Protein AF-A0A3E0DKJ8-F1 (afdb_monomer_lite)

Organism: NCBI:txid238540

InterPro domains:
  IPR047740 SMEK domain [NF033859] (7-99)
  IPR047740 SMEK domain [PF21941] (11-144)

Foldseek 3Di:
DDPLVVLLVLLVVLLVVQLVVVVVVVVVVNPPVLLVVLVLVQQLCCLLVVFDKDACVVPPDLQPQFGIAGQVQLETEAEEQDQDLVSVLVSQVSCVVSVSCVRHQYYAYEHSYDHDPDNVPHDHDPSHDDDCVPRYDYSVNSSVSSSVDDPVSSVSSSVSSVVSVCPPDDDPVVVVVVVVLVVLLVVLVVVCCVQFFDPDDPVVCVVCVVFCQQFVLVRTPDQKEKEAEPPDPQPPHQDQDPVRDGRIDIFGWGHDDPFATKTKDFDPWWKDDDPLADIATDDPPDPPTAGKIKIFAAGSSFFPDWAQDADPPPRHIYTYGHADPPPHRTPDIWIWDHWGDDDPPPDHTDHIGTHPPHPPDD

pLDDT: mean 81.72, std 14.82, range [29.45, 96.12]

Secondary structure (DSSP, 8-state):
--HHHHHHHHHHHHHHHHHHHHHHHHTTT-TTHHHHHHHHHHHHHHHHH----EEGGGSTT--TT-SEEETTTTEEEEEES---HHHHHHHHHHHHHTTGGGT-SEEEEEESSPPPS--TT----SSS---TTTSEEEHHHHHHHHTTS-HHHHHHHHHHHHHHHTTS---HHHHHHHHHHHHHHHHHHHHHHHHHB----HHHHHHHHHHHHH-GGGGBS-SEEEEEETT---TTS--B-TTS-BSEEEEEEEEEETTEEEEEEEEEEEEEEETTTEEEEPPTT-TT-EEEEEEEEEEGGGEEEEE----TTT-S-EEEE--BTTTBS-SEEEEEEPPB---TTTPPPB--EE--SPPP--

Radius of gyration: 28.3 Å; chains: 1; bounding box: 68×45×80 Å

Sequence (362 aa):
MNNREIKIKAISEYFARIEIQVRNLNHQNLNDLNVVSEVLFSNIFNVIFDYCLESTNKTASNHPCIDLIDKKNRVSIQVTSDKSNRKIQKTINCFSYNQMYQFYDRIIVFIIGEKQKSYRSLVLPKEFSFNPNEDIIDFKTLLRFTNNLTIDKMNKVINILQVELKGGSPKRNNIKNSRTKFKQIQTIKKRIEKHLVKNLTLAEWREYAELLEFEPCYRFMYSSLNIRSIEDRSYPELVENEKGYNNWMKLELWDFYPNGLEFVVQYSKKVVVKNGKDWRFALNNEEGALNCCLFLRLPYENIVELEMETDDYNSYPTIFVEYLNDDSPFEQEVYGLIGFYKREKMQKPRKTYYLGEVPSQK

Structure (mmCIF, N/CA/C/O backbone):
data_AF-A0A3E0DKJ8-F1
#
_entry.id   AF-A0A3E0DKJ8-F1
#
loop_
_atom_site.group_PDB
_atom_site.id
_atom_site.type_symbol
_atom_site.label_atom_id
_atom_site.label_alt_id
_atom_site.label_comp_id
_atom_site.label_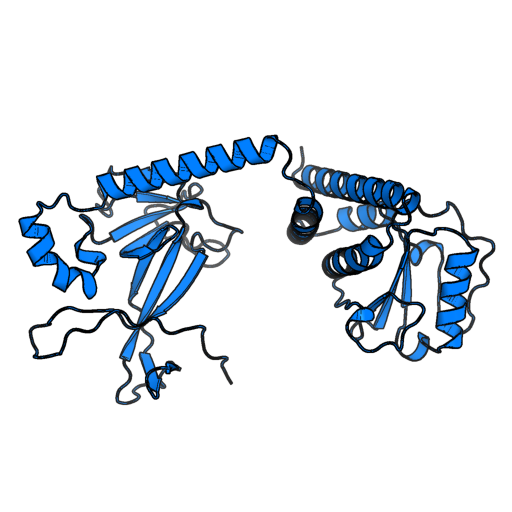asym_id
_atom_site.label_entity_id
_atom_site.label_seq_id
_atom_site.pdbx_PDB_ins_code
_atom_site.Cartn_x
_atom_site.Cartn_y
_atom_site.Cartn_z
_atom_site.occupancy
_atom_site.B_iso_or_equiv
_atom_site.auth_seq_id
_atom_site.auth_comp_id
_atom_site.auth_asym_id
_atom_site.auth_atom_id
_atom_site.pdbx_PDB_model_num
ATOM 1 N N . MET A 1 1 ? 10.547 -11.412 21.948 1.00 54.91 1 MET A N 1
ATOM 2 C CA . MET A 1 1 ? 9.113 -11.073 22.116 1.00 54.91 1 MET A CA 1
ATOM 3 C C . MET A 1 1 ? 8.334 -11.792 21.032 1.00 54.91 1 MET A C 1
ATOM 5 O O . MET A 1 1 ? 8.821 -11.844 19.910 1.00 54.91 1 MET A O 1
ATOM 9 N N . ASN A 1 2 ? 7.180 -12.374 21.351 1.00 81.25 2 ASN A N 1
ATOM 10 C CA . ASN A 1 2 ? 6.354 -13.080 20.364 1.00 81.25 2 ASN A CA 1
ATOM 11 C C . ASN A 1 2 ? 5.803 -12.065 19.333 1.00 81.25 2 ASN A C 1
ATOM 13 O O . ASN A 1 2 ? 5.352 -10.990 19.724 1.00 81.25 2 ASN A O 1
ATOM 17 N N . ASN A 1 3 ? 5.820 -12.379 18.032 1.00 81.75 3 ASN A N 1
ATOM 18 C CA . ASN A 1 3 ? 5.319 -11.500 16.958 1.00 81.75 3 ASN A CA 1
ATOM 19 C C . ASN A 1 3 ? 3.893 -10.980 17.245 1.00 81.75 3 ASN A C 1
ATOM 21 O O . ASN A 1 3 ? 3.586 -9.802 17.060 1.00 81.75 3 ASN A O 1
ATOM 25 N N . ARG A 1 4 ? 3.029 -11.832 17.809 1.00 87.62 4 ARG A N 1
ATOM 26 C CA . ARG A 1 4 ? 1.672 -11.446 18.226 1.00 87.62 4 ARG A CA 1
ATOM 27 C C . ARG A 1 4 ? 1.673 -10.400 19.341 1.00 87.62 4 ARG A C 1
ATOM 29 O O . ARG A 1 4 ? 0.918 -9.434 19.287 1.00 87.62 4 ARG A O 1
ATOM 36 N N . GLU A 1 5 ? 2.541 -10.575 20.331 1.00 87.25 5 GLU A N 1
ATOM 37 C CA . GLU A 1 5 ? 2.691 -9.657 21.462 1.00 87.25 5 GLU A CA 1
ATOM 38 C C . GLU A 1 5 ? 3.119 -8.260 20.990 1.00 87.25 5 GLU A C 1
ATOM 40 O O . GLU A 1 5 ? 2.576 -7.258 21.455 1.00 87.25 5 GLU A O 1
ATOM 45 N N . ILE A 1 6 ? 4.037 -8.190 20.017 1.00 86.56 6 ILE A N 1
ATOM 46 C CA . ILE A 1 6 ? 4.476 -6.930 19.396 1.00 86.56 6 ILE A CA 1
ATOM 47 C C . ILE A 1 6 ? 3.285 -6.212 18.748 1.00 86.56 6 ILE A C 1
ATOM 49 O O . ILE A 1 6 ? 3.090 -5.015 18.962 1.00 86.56 6 ILE A O 1
ATOM 53 N N . LYS A 1 7 ? 2.445 -6.943 18.006 1.00 86.31 7 LYS A N 1
ATOM 54 C CA . LYS A 1 7 ? 1.267 -6.372 17.335 1.00 86.31 7 LYS A CA 1
ATOM 55 C C . LYS A 1 7 ? 0.192 -5.912 18.319 1.00 86.31 7 LYS A C 1
ATOM 57 O O . LYS A 1 7 ? -0.352 -4.826 18.141 1.00 86.31 7 LYS A O 1
ATOM 62 N N . ILE A 1 8 ? -0.077 -6.675 19.383 1.00 90.06 8 ILE A N 1
ATOM 63 C CA . ILE A 1 8 ? -1.009 -6.259 20.450 1.00 90.06 8 ILE A CA 1
ATOM 64 C C . ILE A 1 8 ? -0.526 -4.956 21.092 1.00 90.06 8 ILE A C 1
ATOM 66 O O . ILE A 1 8 ? -1.309 -4.018 21.245 1.00 90.06 8 ILE A O 1
ATOM 70 N N . LYS A 1 9 ? 0.771 -4.874 21.422 1.00 90.12 9 LYS A N 1
ATOM 71 C CA . LYS A 1 9 ? 1.381 -3.667 21.997 1.00 90.12 9 LYS A CA 1
ATOM 72 C C . LYS A 1 9 ? 1.247 -2.466 21.060 1.00 90.12 9 LYS A C 1
ATOM 74 O O . LYS A 1 9 ? 0.853 -1.397 21.518 1.00 90.12 9 LYS A O 1
ATOM 79 N N . ALA A 1 10 ? 1.477 -2.655 19.761 1.00 88.56 10 ALA A N 1
ATOM 80 C CA . ALA A 1 10 ? 1.304 -1.601 18.764 1.00 88.56 10 ALA A CA 1
ATOM 81 C C . ALA A 1 10 ? -0.151 -1.103 18.681 1.00 88.56 10 ALA A C 1
ATOM 83 O O . ALA A 1 10 ? -0.393 0.100 18.755 1.00 88.56 10 ALA A O 1
ATOM 84 N N . ILE A 1 11 ? -1.133 -2.009 18.583 1.00 90.62 11 ILE A N 1
ATOM 85 C CA . ILE A 1 11 ? -2.559 -1.634 18.542 1.00 90.62 11 ILE A CA 1
ATOM 86 C C . ILE A 1 11 ? -2.960 -0.898 19.828 1.00 90.62 11 ILE A C 1
ATOM 88 O O . ILE A 1 11 ? -3.616 0.142 19.765 1.00 90.62 11 ILE A O 1
ATOM 92 N N . SER A 1 12 ? -2.518 -1.394 20.987 1.00 90.81 12 SER A N 1
ATOM 93 C CA . SER A 1 12 ? -2.765 -0.752 22.282 1.00 90.81 12 SER A CA 1
ATOM 94 C C . SER A 1 12 ? -2.208 0.670 22.337 1.00 90.81 12 SER A C 1
ATOM 96 O O . SER A 1 12 ? -2.868 1.559 22.872 1.00 90.81 12 SER A O 1
ATOM 98 N N . GLU A 1 13 ? -1.015 0.905 21.787 1.00 89.81 13 GLU A N 1
ATOM 99 C CA . GLU A 1 13 ? -0.415 2.239 21.736 1.00 89.81 13 GLU A CA 1
ATOM 100 C C . GLU A 1 13 ? -1.231 3.197 20.856 1.00 89.81 13 GLU A C 1
ATOM 102 O O . GLU A 1 13 ? -1.469 4.346 21.237 1.00 89.81 13 GLU A O 1
ATOM 107 N N . TYR A 1 14 ? -1.697 2.733 19.695 1.00 88.75 14 TYR A N 1
ATOM 108 C CA . TYR A 1 14 ? -2.524 3.545 18.803 1.00 88.75 14 TYR A CA 1
ATOM 109 C C . TYR A 1 14 ? -3.882 3.893 19.414 1.00 88.75 14 TYR A C 1
ATOM 111 O O . TYR A 1 14 ? -4.275 5.060 19.379 1.00 88.75 14 TYR A O 1
ATOM 119 N N . PHE A 1 15 ? -4.568 2.926 20.025 1.00 89.19 15 PHE A N 1
ATOM 120 C CA . PHE A 1 15 ? -5.834 3.184 20.713 1.00 89.19 15 PHE A CA 1
ATOM 121 C C . PHE A 1 15 ? -5.669 4.194 21.849 1.00 89.19 15 PHE A C 1
ATOM 123 O O . PHE A 1 15 ? -6.445 5.143 21.921 1.00 89.19 15 PHE A O 1
ATOM 130 N N . ALA A 1 16 ? -4.614 4.076 22.662 1.00 87.94 16 ALA A N 1
ATOM 131 C CA . ALA A 1 16 ? -4.335 5.043 23.723 1.00 87.94 16 ALA A CA 1
ATOM 132 C C . ALA A 1 16 ? -4.138 6.470 23.178 1.00 87.94 16 ALA A C 1
ATOM 134 O O . ALA A 1 16 ? -4.617 7.439 23.770 1.00 87.94 16 ALA A O 1
ATOM 135 N N . ARG A 1 17 ? -3.467 6.623 22.027 1.00 85.06 17 ARG A N 1
ATOM 136 C CA . ARG A 1 17 ? -3.288 7.933 21.377 1.00 85.06 17 ARG A CA 1
ATOM 137 C C . ARG A 1 17 ? -4.617 8.532 20.919 1.00 85.06 17 ARG A C 1
ATOM 139 O O . ARG A 1 17 ? -4.848 9.707 21.194 1.00 85.06 17 ARG A O 1
ATOM 146 N N . ILE A 1 18 ? -5.473 7.742 20.267 1.00 82.56 18 ILE A N 1
ATOM 147 C CA . ILE A 1 18 ? -6.808 8.187 19.828 1.00 82.56 18 ILE A CA 1
ATOM 148 C C . ILE A 1 18 ? -7.640 8.600 21.039 1.00 82.56 18 ILE A C 1
ATOM 150 O O . ILE A 1 18 ? -8.232 9.675 21.045 1.00 82.56 18 ILE A O 1
ATOM 154 N N . GLU A 1 19 ? -7.630 7.785 22.094 1.00 81.62 19 GLU A N 1
ATOM 155 C CA . GLU A 1 19 ? -8.365 8.064 23.323 1.00 81.62 19 GLU A CA 1
ATOM 156 C C . GLU A 1 19 ? -7.956 9.412 23.939 1.00 81.62 19 GLU A C 1
ATOM 158 O O . GLU A 1 19 ? -8.804 10.216 24.324 1.00 81.62 19 GLU A O 1
ATOM 163 N N . ILE A 1 20 ? -6.648 9.693 23.987 1.00 80.69 20 ILE A N 1
ATOM 164 C CA . ILE A 1 20 ? -6.119 10.970 24.478 1.00 80.69 20 ILE A CA 1
ATOM 165 C C . ILE A 1 20 ? -6.517 12.133 23.567 1.00 80.69 20 ILE A C 1
ATOM 167 O O . ILE A 1 20 ? -6.926 13.179 24.070 1.00 80.69 20 ILE A O 1
ATOM 171 N N . GLN A 1 21 ? -6.409 11.969 22.248 1.00 78.31 21 GLN A N 1
ATOM 172 C CA . GLN A 1 21 ? -6.781 13.011 21.288 1.00 78.31 21 GLN A CA 1
ATOM 173 C C . GLN A 1 21 ? -8.258 13.382 21.414 1.00 78.31 21 GLN A C 1
ATOM 175 O O . GLN A 1 21 ? -8.578 14.557 21.577 1.00 78.31 21 GLN A O 1
ATOM 180 N N . VAL A 1 22 ? -9.141 12.384 21.423 1.00 75.25 22 VAL A N 1
ATOM 181 C CA . VAL A 1 22 ? -10.591 12.574 21.555 1.00 75.25 22 VAL A CA 1
ATOM 182 C C . VAL A 1 22 ? -10.924 13.249 22.880 1.00 75.25 22 VAL A C 1
ATOM 184 O O . VAL A 1 22 ? -11.698 14.203 22.907 1.00 75.25 22 VAL A O 1
ATOM 187 N N . ARG A 1 23 ? -10.297 12.823 23.983 1.00 75.12 23 ARG A N 1
ATOM 188 C CA . ARG A 1 23 ? -10.474 13.468 25.292 1.00 75.12 23 ARG A CA 1
ATOM 189 C C . ARG A 1 23 ? -10.099 14.948 25.246 1.00 75.12 23 ARG A C 1
ATOM 191 O O . ARG A 1 23 ? -10.893 15.785 25.664 1.00 75.12 23 ARG A O 1
ATOM 198 N N . ASN A 1 24 ? -8.927 15.272 24.704 1.00 74.25 24 ASN A N 1
ATOM 199 C CA . ASN A 1 24 ? -8.440 16.649 24.617 1.00 74.25 24 ASN A CA 1
ATOM 200 C C . ASN A 1 24 ? -9.313 17.526 23.707 1.00 74.25 24 ASN A C 1
ATOM 202 O O . ASN A 1 24 ? -9.508 18.701 24.003 1.00 74.25 24 ASN A O 1
ATOM 206 N N . LEU A 1 25 ? -9.851 16.968 22.624 1.00 69.31 25 LEU A N 1
ATOM 207 C CA . LEU A 1 25 ? -10.631 17.719 21.637 1.00 69.31 25 LEU A CA 1
ATOM 208 C C . LEU A 1 25 ? -12.087 17.918 22.072 1.00 69.31 25 LEU A C 1
ATOM 210 O O . LEU A 1 25 ? -12.640 18.994 21.850 1.00 69.31 25 LEU A O 1
ATOM 214 N N . ASN A 1 26 ? -12.653 16.969 22.826 1.00 67.06 26 ASN A N 1
ATOM 215 C CA . ASN A 1 26 ? -13.919 17.171 23.537 1.00 67.06 26 ASN A CA 1
ATOM 216 C C . ASN A 1 26 ? -13.831 18.340 24.534 1.00 67.06 26 ASN A C 1
ATOM 218 O O . ASN A 1 26 ? -14.777 19.112 24.650 1.00 67.06 26 ASN A O 1
ATOM 222 N N . HIS A 1 27 ? -12.689 18.530 25.212 1.00 64.62 27 HIS A N 1
ATOM 223 C CA . HIS A 1 27 ? -12.472 19.706 26.069 1.00 64.62 27 HIS A CA 1
ATOM 224 C C . HIS A 1 27 ? -12.424 21.033 25.289 1.00 64.62 27 HIS A C 1
ATOM 226 O O . HIS A 1 27 ? -12.613 22.088 25.889 1.00 64.62 27 HIS A O 1
ATOM 232 N N . GLN A 1 28 ? -12.182 20.994 23.975 1.00 58.09 28 GLN A N 1
ATOM 233 C CA . GLN A 1 28 ? -12.084 22.169 23.101 1.00 58.09 28 GLN A CA 1
ATOM 234 C C . GLN A 1 28 ? -13.352 22.421 22.262 1.00 58.09 28 GLN A C 1
ATOM 236 O O . GLN A 1 28 ? -13.353 23.343 21.451 1.00 58.09 28 GLN A O 1
ATOM 241 N N . ASN A 1 29 ? -14.431 21.644 22.450 1.00 58.16 29 ASN A N 1
ATOM 242 C CA . ASN A 1 29 ? -15.676 21.707 21.659 1.00 58.16 29 ASN A CA 1
ATOM 243 C C . ASN A 1 29 ? -15.485 21.523 20.133 1.00 58.16 29 ASN A C 1
ATOM 245 O O . ASN A 1 29 ? -16.326 21.956 19.344 1.00 58.16 29 ASN A O 1
ATOM 249 N N . LEU A 1 30 ? -14.400 20.871 19.701 1.00 53.91 30 LEU A N 1
ATOM 250 C CA . LEU A 1 30 ? -14.122 20.591 18.288 1.00 53.91 30 LEU A CA 1
ATOM 251 C C . LEU A 1 30 ? -14.743 19.239 17.891 1.00 53.91 30 LEU A C 1
ATOM 253 O O . LEU A 1 30 ? -14.125 18.186 18.039 1.00 53.91 30 LEU A O 1
ATOM 257 N N . ASN A 1 31 ? -15.990 19.278 17.412 1.00 52.59 31 ASN A N 1
ATOM 258 C CA . ASN A 1 31 ? -16.821 18.097 17.120 1.00 52.59 31 ASN A CA 1
ATOM 259 C C . ASN A 1 31 ? -16.503 17.386 15.786 1.00 52.59 31 ASN A C 1
ATOM 261 O O . ASN A 1 31 ? -17.049 16.309 15.537 1.00 52.59 31 ASN A O 1
ATOM 265 N N . ASP A 1 32 ? -15.618 17.941 14.948 1.00 49.34 32 ASP A N 1
ATOM 266 C CA . ASP A 1 32 ? -15.270 17.401 13.618 1.00 49.34 32 ASP A CA 1
ATOM 267 C C . ASP A 1 32 ? -14.626 16.002 13.676 1.00 49.34 32 ASP A C 1
ATOM 269 O O . ASP A 1 32 ? -14.599 15.263 12.692 1.00 49.34 32 ASP A O 1
ATOM 273 N N . LEU A 1 33 ? -14.160 15.585 14.856 1.00 56.44 33 LEU A N 1
ATOM 274 C CA . LEU A 1 33 ? -13.581 14.263 15.079 1.00 56.44 33 LEU A CA 1
ATOM 275 C C . LEU A 1 33 ? -14.608 13.138 15.160 1.00 56.44 33 LEU A C 1
ATOM 277 O O . LEU A 1 33 ? -14.217 11.983 15.025 1.00 56.44 33 LEU A O 1
ATOM 281 N N . ASN A 1 34 ? -15.894 13.425 15.371 1.00 57.91 34 ASN A N 1
ATOM 282 C CA . ASN A 1 34 ? -16.906 12.366 15.411 1.00 57.91 34 ASN A CA 1
ATOM 283 C C . ASN A 1 34 ? -17.049 11.702 14.033 1.00 57.91 34 ASN A C 1
ATOM 285 O O . ASN A 1 34 ? -16.973 10.481 13.948 1.00 57.91 34 ASN A O 1
ATOM 289 N N . VAL A 1 35 ? -17.079 12.490 12.951 1.00 57.31 35 VAL A N 1
ATOM 290 C CA . VAL A 1 35 ? -17.135 11.974 11.569 1.00 57.31 35 VAL A CA 1
ATOM 291 C C . VAL A 1 35 ? -15.858 11.208 11.202 1.00 57.31 35 VAL A C 1
ATOM 293 O O . VAL A 1 35 ? -15.914 10.136 10.601 1.00 57.31 35 VAL A O 1
ATOM 296 N N . VAL A 1 36 ? -14.692 11.722 11.610 1.00 59.34 36 VAL A N 1
ATOM 297 C CA . VAL A 1 36 ? -13.395 11.049 11.407 1.00 59.34 36 VAL A CA 1
ATOM 298 C C . VAL A 1 36 ? -13.330 9.732 12.192 1.00 59.34 36 VAL A C 1
ATOM 300 O O . VAL A 1 36 ? -12.889 8.706 11.676 1.00 59.34 36 VAL A O 1
ATOM 303 N N . SER A 1 37 ? -13.844 9.729 13.423 1.00 71.69 37 SER A N 1
ATOM 304 C CA . SER A 1 37 ? -13.908 8.534 14.265 1.00 71.69 37 SER A CA 1
ATOM 305 C C . SER A 1 37 ? -14.850 7.483 13.684 1.00 71.69 37 SER A C 1
ATOM 307 O O . SER A 1 37 ? -14.508 6.306 13.690 1.00 71.69 37 SER A O 1
ATOM 309 N N . GLU A 1 38 ? -16.005 7.869 13.143 1.00 78.06 38 GLU A N 1
ATOM 310 C CA . GLU A 1 38 ? -16.931 6.938 12.486 1.00 78.06 38 GLU A CA 1
ATOM 311 C C . GLU A 1 38 ? -16.267 6.191 11.327 1.00 78.06 38 GLU A C 1
ATOM 313 O O . GLU A 1 38 ? -16.320 4.961 11.275 1.00 78.06 38 GLU A O 1
ATOM 318 N N . VAL A 1 39 ? -15.592 6.911 10.424 1.00 78.88 39 VAL A N 1
ATOM 319 C CA . VAL A 1 39 ? -14.888 6.296 9.289 1.00 78.88 39 VAL A CA 1
ATOM 320 C C . VAL A 1 39 ? -13.782 5.368 9.788 1.00 78.88 39 VAL A C 1
ATOM 322 O O . VAL A 1 39 ? -13.729 4.206 9.377 1.00 78.88 39 VAL A O 1
ATOM 325 N N . LEU A 1 40 ? -12.953 5.829 10.727 1.00 85.38 40 LEU A N 1
ATOM 326 C CA . LEU A 1 40 ? -11.893 5.016 11.317 1.00 85.38 40 LEU A CA 1
ATOM 327 C C . LEU A 1 40 ? -12.440 3.722 11.939 1.00 85.38 40 LEU A C 1
ATOM 329 O O . LEU A 1 40 ? -11.965 2.625 11.633 1.00 85.38 40 LEU A O 1
ATOM 333 N N . PHE A 1 41 ? -13.438 3.839 12.814 1.00 88.62 41 PHE A N 1
ATOM 334 C CA . PHE A 1 41 ? -13.966 2.697 13.552 1.00 88.62 41 PHE A CA 1
ATOM 335 C C . PHE A 1 41 ? -14.802 1.771 12.677 1.00 88.62 41 PHE A C 1
ATOM 337 O O . PHE A 1 41 ? -14.755 0.567 12.911 1.00 88.62 41 PHE A O 1
ATOM 344 N N . SER A 1 42 ? -15.460 2.265 11.623 1.00 89.00 42 SER A N 1
ATOM 345 C CA . SER A 1 42 ? -16.100 1.398 10.623 1.00 89.00 42 SER A CA 1
ATOM 346 C C . SER A 1 42 ? -15.088 0.449 9.977 1.00 89.00 42 SER A C 1
ATOM 348 O O . SER A 1 42 ? -15.278 -0.766 10.004 1.00 89.00 42 SER A O 1
ATOM 350 N N . ASN A 1 43 ? -13.944 0.972 9.523 1.00 89.12 43 ASN A N 1
ATOM 351 C CA . ASN A 1 43 ? -12.883 0.172 8.914 1.00 89.12 43 ASN A CA 1
ATOM 352 C C . ASN A 1 43 ? -12.275 -0.829 9.907 1.00 89.12 43 ASN A C 1
ATOM 354 O O . ASN A 1 43 ? -12.030 -1.983 9.556 1.00 89.12 43 ASN A O 1
ATOM 358 N N . ILE A 1 44 ? -12.056 -0.417 11.160 1.00 92.25 44 ILE A N 1
ATOM 359 C CA . ILE A 1 44 ? -11.530 -1.307 12.204 1.00 92.25 44 ILE A CA 1
ATOM 360 C C . ILE A 1 44 ? -12.527 -2.430 12.515 1.00 92.25 44 ILE A C 1
ATOM 362 O O . ILE A 1 44 ? -12.136 -3.597 12.551 1.00 92.25 44 ILE A O 1
ATOM 366 N N . PHE A 1 45 ? -13.805 -2.110 12.720 1.00 93.75 45 PHE A N 1
ATOM 367 C CA . PHE A 1 45 ? -14.833 -3.104 13.025 1.00 93.75 45 PHE A CA 1
ATOM 368 C C . PHE A 1 45 ? -15.068 -4.075 11.869 1.00 93.75 45 PHE A C 1
ATOM 370 O O . PHE A 1 45 ? -15.214 -5.269 12.127 1.00 93.75 45 PHE A O 1
ATOM 377 N N . ASN A 1 46 ? -14.999 -3.606 10.621 1.00 91.69 46 ASN A N 1
ATOM 378 C CA . ASN A 1 46 ? -15.073 -4.468 9.440 1.00 91.69 46 ASN A CA 1
ATOM 379 C C . ASN A 1 46 ? -13.976 -5.536 9.447 1.00 91.69 46 ASN A C 1
ATOM 381 O O . ASN A 1 46 ? -14.239 -6.691 9.134 1.00 91.69 46 ASN A O 1
ATOM 385 N N . VAL A 1 47 ? -12.760 -5.194 9.884 1.00 91.25 47 VAL A N 1
ATOM 386 C CA . VAL A 1 47 ? -11.661 -6.168 9.988 1.00 91.25 47 VAL A CA 1
ATOM 387 C C . VAL A 1 47 ? -11.807 -7.086 11.206 1.00 91.25 47 VAL A C 1
ATOM 389 O O . VAL A 1 47 ? -11.552 -8.288 11.109 1.00 91.25 47 VAL A O 1
ATOM 392 N N . ILE A 1 48 ? -12.175 -6.538 12.368 1.00 93.00 48 ILE A N 1
ATOM 393 C CA . ILE A 1 48 ? -12.218 -7.302 13.625 1.00 93.00 48 ILE A CA 1
ATOM 394 C C . ILE A 1 48 ? -13.376 -8.304 13.630 1.00 93.00 48 ILE A C 1
ATOM 396 O O . ILE A 1 48 ? -13.185 -9.439 14.067 1.00 93.00 48 ILE A O 1
ATOM 400 N N . PHE A 1 49 ? -14.545 -7.896 13.140 1.00 91.12 49 PHE A N 1
ATOM 401 C CA . PHE A 1 49 ? -15.782 -8.675 13.215 1.00 91.12 49 PHE A CA 1
ATOM 402 C C . PHE A 1 49 ? -16.263 -9.221 11.863 1.00 91.12 49 PHE A C 1
ATOM 404 O O . PHE A 1 49 ? -17.325 -9.829 11.819 1.00 91.12 49 PHE A O 1
ATOM 411 N N . ASP A 1 50 ? -15.504 -9.017 10.779 1.00 89.31 50 ASP A N 1
ATOM 412 C CA . ASP A 1 50 ? -15.908 -9.375 9.406 1.00 89.31 50 ASP A CA 1
ATOM 413 C C . ASP A 1 50 ? -17.227 -8.708 8.970 1.00 89.31 50 ASP A C 1
ATOM 415 O O . ASP A 1 50 ? -18.043 -9.277 8.241 1.00 89.31 50 ASP A O 1
ATOM 419 N N . TYR A 1 51 ? -17.436 -7.474 9.429 1.00 93.12 51 TYR A N 1
ATOM 420 C CA . TYR A 1 51 ? -18.582 -6.655 9.049 1.00 93.12 51 TYR A CA 1
ATOM 421 C C . TYR A 1 51 ? -18.354 -5.891 7.734 1.00 93.12 51 TYR A C 1
ATOM 423 O O . TYR A 1 51 ? -17.249 -5.810 7.197 1.00 93.12 51 TYR A O 1
ATOM 431 N N . CYS A 1 52 ? -19.439 -5.331 7.213 1.00 89.31 52 CYS A N 1
ATOM 432 C CA . CYS A 1 52 ? -19.540 -4.459 6.046 1.00 89.31 52 CYS A CA 1
ATOM 433 C C . CYS A 1 52 ? -20.238 -3.146 6.451 1.00 89.31 52 CYS A C 1
ATOM 435 O O . CYS A 1 52 ? -21.246 -2.755 5.867 1.00 89.31 52 CYS A O 1
ATOM 437 N N . LEU A 1 53 ? -19.739 -2.506 7.512 1.00 89.62 53 LEU A N 1
ATOM 438 C CA . LEU A 1 53 ? -20.268 -1.260 8.058 1.00 89.62 53 LEU A CA 1
ATOM 439 C C . LEU A 1 53 ? -20.015 -0.087 7.117 1.00 89.62 53 LEU A C 1
ATOM 441 O O . LEU A 1 53 ? -18.889 0.131 6.661 1.00 89.62 53 LEU A O 1
ATOM 445 N N . GLU A 1 54 ? -21.048 0.726 6.944 1.00 84.44 54 GLU A N 1
ATOM 446 C CA . GLU A 1 54 ? -21.030 1.997 6.230 1.00 84.44 54 GLU A CA 1
ATOM 447 C C . GLU A 1 54 ? -21.573 3.106 7.142 1.00 84.44 54 GLU A C 1
ATOM 449 O O . GLU A 1 54 ? -22.475 2.871 7.948 1.00 84.44 54 GLU A O 1
ATOM 454 N N . SER A 1 55 ? -21.031 4.325 7.031 1.00 82.06 55 SER A N 1
ATOM 455 C CA . SER A 1 55 ? -21.532 5.474 7.801 1.00 82.06 55 SER A CA 1
ATOM 456 C C . SER A 1 55 ? -22.877 5.957 7.258 1.00 82.06 55 SER A C 1
ATOM 458 O O . SER A 1 55 ? -23.029 6.178 6.052 1.00 82.06 55 SER A O 1
ATOM 460 N N . THR A 1 56 ? -23.833 6.195 8.157 1.00 72.88 56 THR A N 1
ATOM 461 C CA . THR A 1 56 ? -25.175 6.699 7.829 1.00 72.88 56 THR A CA 1
ATOM 462 C C . THR A 1 56 ? -25.143 8.103 7.226 1.00 72.88 56 THR A C 1
ATOM 464 O O . THR A 1 56 ? -26.044 8.458 6.466 1.00 72.88 56 THR A O 1
ATOM 467 N N . ASN A 1 57 ? -24.065 8.864 7.443 1.00 63.59 57 ASN A N 1
ATOM 468 C CA . ASN A 1 57 ? -23.847 10.175 6.828 1.00 63.59 57 ASN A CA 1
ATOM 469 C C . ASN A 1 57 ? -23.766 10.115 5.288 1.00 63.59 57 ASN A C 1
ATOM 471 O O . ASN A 1 57 ? -24.080 11.100 4.621 1.00 63.59 57 ASN A O 1
ATOM 475 N N . LYS A 1 58 ? -23.381 8.970 4.698 1.00 53.31 58 LYS A N 1
ATOM 476 C CA . LYS A 1 58 ? -23.311 8.787 3.232 1.00 53.31 58 LYS A CA 1
ATOM 477 C C . LYS A 1 58 ? -24.649 8.386 2.603 1.00 53.31 58 LYS A C 1
ATOM 479 O O . LYS A 1 58 ? -24.832 8.544 1.399 1.00 53.31 58 LYS A O 1
ATOM 484 N N . THR A 1 59 ? -25.587 7.885 3.400 1.00 48.66 59 THR A N 1
ATOM 485 C CA . THR A 1 59 ? -26.880 7.354 2.953 1.00 48.66 59 THR A CA 1
ATOM 486 C C . THR A 1 59 ? -28.015 8.131 3.618 1.00 48.66 59 THR A C 1
ATOM 488 O O . THR A 1 59 ? -28.486 7.735 4.675 1.00 48.66 59 THR A O 1
ATOM 491 N N . ALA A 1 60 ? -28.418 9.252 3.011 1.00 40.59 60 ALA A N 1
ATOM 492 C CA . ALA A 1 60 ? -29.635 10.033 3.287 1.00 40.59 60 ALA A CA 1
ATOM 493 C C . ALA A 1 60 ? -30.260 9.897 4.706 1.00 40.59 60 ALA A C 1
ATOM 495 O O . ALA A 1 60 ? -31.083 9.019 4.929 1.00 40.59 60 ALA A O 1
ATOM 496 N N . SER A 1 61 ? -29.884 10.799 5.627 1.00 45.81 61 SER A N 1
ATOM 497 C CA . SER A 1 61 ? -30.615 11.391 6.785 1.00 45.81 61 SER A CA 1
ATOM 498 C C . SER A 1 61 ? -31.749 10.633 7.534 1.00 45.81 61 SER A C 1
ATOM 500 O O . SER A 1 61 ? -32.542 11.268 8.222 1.00 45.81 61 SER A O 1
ATOM 502 N N . ASN A 1 62 ? -31.841 9.302 7.493 1.00 52.03 62 ASN A N 1
ATOM 503 C CA . ASN A 1 62 ? -32.970 8.552 8.078 1.00 52.03 62 ASN A CA 1
ATOM 504 C C . ASN A 1 62 ? -32.647 7.828 9.399 1.00 52.03 62 ASN A C 1
ATOM 506 O O . ASN A 1 62 ? -33.475 7.082 9.920 1.00 52.03 62 ASN A O 1
ATOM 510 N N . HIS A 1 63 ? -31.454 8.035 9.961 1.00 61.31 63 HIS A N 1
ATOM 511 C CA . HIS A 1 63 ? -30.955 7.255 11.096 1.00 61.31 63 HIS A CA 1
ATOM 512 C C . HIS A 1 63 ? -30.399 8.156 12.214 1.00 61.31 63 HIS A C 1
ATOM 514 O O . HIS A 1 63 ? -29.190 8.275 12.372 1.00 61.31 63 HIS A O 1
ATOM 520 N N . PRO A 1 64 ? -31.261 8.805 13.018 1.00 66.75 64 PRO A N 1
ATOM 521 C CA . PRO A 1 64 ? -30.852 9.870 13.945 1.00 66.75 64 PRO A CA 1
ATOM 522 C C . PRO A 1 64 ? -30.012 9.411 15.152 1.00 66.75 64 PRO A C 1
ATOM 524 O O . PRO A 1 64 ? -29.555 10.247 15.931 1.00 66.75 64 PRO A O 1
ATOM 527 N N . CYS A 1 65 ? -29.865 8.100 15.363 1.00 76.62 65 CYS A N 1
ATOM 528 C CA . CYS A 1 65 ? -29.324 7.524 16.600 1.00 76.62 65 CYS A CA 1
ATOM 529 C C . CYS A 1 65 ? -28.420 6.307 16.378 1.00 76.62 65 CYS A C 1
ATOM 531 O O . CYS A 1 65 ? -28.226 5.524 17.307 1.00 76.62 65 CYS A O 1
ATOM 533 N N . ILE A 1 66 ? -27.940 6.123 15.148 1.00 86.31 66 ILE A N 1
ATOM 534 C CA . ILE A 1 66 ? -26.932 5.130 14.778 1.00 86.31 66 ILE A CA 1
ATOM 535 C C . ILE A 1 66 ? -26.020 5.774 13.735 1.00 86.31 66 ILE A C 1
ATOM 537 O O . ILE A 1 66 ? -26.497 6.437 12.811 1.00 86.31 66 ILE A O 1
ATOM 541 N N . ASP A 1 67 ? -24.717 5.571 13.880 1.00 85.81 67 ASP A N 1
ATOM 542 C CA . ASP A 1 67 ? -23.731 6.236 13.025 1.00 85.81 67 ASP A CA 1
ATOM 543 C C . ASP A 1 67 ? -23.222 5.291 11.933 1.00 85.81 67 ASP A C 1
ATOM 545 O O . ASP A 1 67 ? -22.914 5.726 10.828 1.00 85.81 67 ASP A O 1
ATOM 549 N N . LEU A 1 68 ? -23.174 3.984 12.218 1.00 90.12 68 LEU A N 1
ATOM 550 C CA . LEU A 1 68 ? -22.722 2.950 11.289 1.00 90.12 68 LEU A CA 1
ATOM 551 C C . LEU A 1 68 ? -23.773 1.848 11.144 1.00 90.12 68 LEU A C 1
ATOM 553 O O . LEU A 1 68 ? -24.383 1.427 12.132 1.00 90.12 68 LEU A O 1
ATOM 557 N N . ILE A 1 69 ? -23.943 1.343 9.925 1.00 90.94 69 ILE A N 1
ATOM 558 C CA . ILE A 1 69 ? -24.892 0.274 9.603 1.00 90.94 69 ILE A CA 1
ATOM 559 C C . ILE A 1 69 ? -24.258 -0.786 8.712 1.00 90.94 69 ILE A C 1
ATOM 561 O O . ILE A 1 69 ? -23.506 -0.475 7.796 1.00 90.94 69 ILE A O 1
ATOM 565 N N . ASP A 1 70 ? -24.608 -2.040 8.957 1.00 90.62 70 ASP A N 1
ATOM 566 C CA . 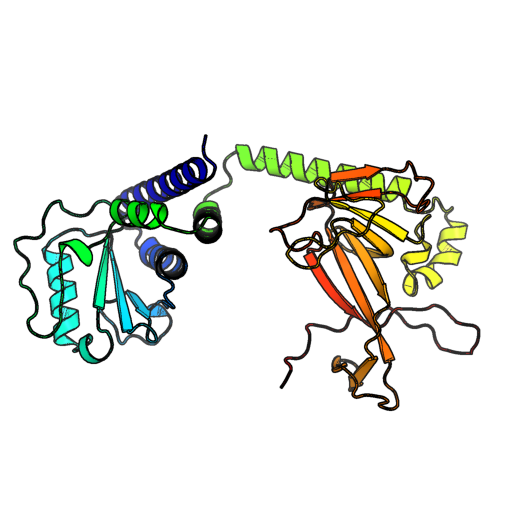ASP A 1 70 ? -24.293 -3.177 8.104 1.00 90.62 70 ASP A CA 1
ATOM 567 C C . ASP A 1 70 ? -25.598 -3.898 7.773 1.00 90.62 70 ASP A C 1
ATOM 569 O O . ASP A 1 70 ? -26.186 -4.593 8.605 1.00 90.62 70 ASP A O 1
ATOM 573 N N . LYS A 1 71 ? -26.064 -3.721 6.537 1.00 89.19 71 LYS A N 1
ATOM 574 C CA . LYS A 1 71 ? -27.316 -4.322 6.059 1.00 89.19 71 LYS A CA 1
ATOM 575 C C . LYS A 1 71 ? -27.199 -5.832 5.856 1.00 89.19 71 LYS A C 1
ATOM 577 O O . LYS A 1 71 ? -28.210 -6.524 5.934 1.00 89.19 71 LYS A O 1
ATOM 582 N N . LYS A 1 72 ? -25.992 -6.340 5.586 1.00 90.69 72 LYS A N 1
ATOM 583 C CA . LYS A 1 72 ? -25.746 -7.760 5.312 1.00 90.69 72 LYS A CA 1
ATOM 584 C C . LYS A 1 72 ? -25.778 -8.564 6.604 1.00 90.69 72 LYS A C 1
ATOM 586 O O . LYS A 1 72 ? -26.480 -9.566 6.676 1.00 90.69 72 LYS A O 1
ATOM 591 N N . ASN A 1 73 ? -25.048 -8.103 7.616 1.00 91.44 73 ASN A N 1
ATOM 592 C CA . ASN A 1 73 ? -25.020 -8.742 8.931 1.00 91.44 73 ASN A CA 1
ATOM 593 C C . ASN A 1 73 ? -26.142 -8.247 9.857 1.00 91.44 73 ASN A C 1
ATOM 595 O O . ASN A 1 73 ? -26.275 -8.754 10.965 1.00 91.44 73 ASN A O 1
ATOM 599 N N . ARG A 1 74 ? -26.943 -7.266 9.411 1.00 92.50 74 ARG A N 1
ATOM 600 C CA . ARG A 1 74 ? -28.049 -6.655 10.167 1.00 92.50 74 ARG A CA 1
ATOM 601 C C . ARG A 1 74 ? -27.580 -6.105 11.520 1.00 92.50 74 ARG A C 1
ATOM 603 O O . ARG A 1 74 ? -28.257 -6.239 12.535 1.00 92.50 74 ARG A O 1
ATOM 610 N N . VAL A 1 75 ? -26.418 -5.451 11.537 1.00 93.19 75 VAL A N 1
ATOM 611 C CA . VAL A 1 75 ? -25.827 -4.835 12.737 1.00 93.19 75 VAL A CA 1
ATOM 612 C C . VAL A 1 75 ? -25.789 -3.321 12.580 1.00 93.19 75 VAL A C 1
ATOM 614 O O . VAL A 1 75 ? -25.525 -2.799 11.500 1.00 93.19 75 VAL A O 1
ATOM 617 N N . SER A 1 76 ? -26.021 -2.607 13.677 1.00 93.31 76 SER A N 1
ATOM 618 C CA . SER A 1 76 ? -25.850 -1.157 13.756 1.00 93.31 76 SER A CA 1
ATOM 619 C C . SER A 1 76 ? -24.912 -0.779 14.899 1.00 93.31 76 SER A C 1
ATOM 621 O O . SER A 1 76 ? -24.840 -1.479 15.913 1.00 93.31 76 SER A O 1
ATOM 623 N N . ILE A 1 77 ? -24.179 0.324 14.739 1.00 93.62 77 ILE A N 1
ATOM 624 C CA . ILE A 1 77 ? -23.261 0.838 15.757 1.00 93.62 77 ILE A CA 1
ATOM 625 C C . ILE A 1 77 ? -23.498 2.335 15.967 1.00 93.62 77 ILE A C 1
ATOM 627 O O . ILE A 1 77 ? -23.480 3.122 15.022 1.00 93.62 77 ILE A O 1
ATOM 631 N N . GLN A 1 78 ? -23.675 2.733 17.225 1.00 92.38 78 GLN A N 1
ATOM 632 C CA . GLN A 1 78 ? -23.522 4.115 17.670 1.00 92.38 78 GLN A 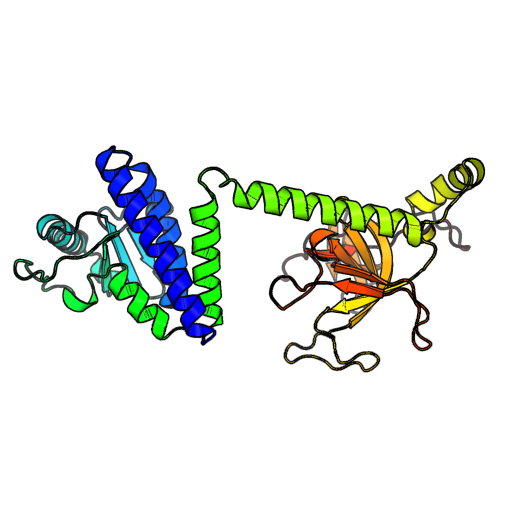CA 1
ATOM 633 C C . GLN A 1 78 ? -22.101 4.297 18.201 1.00 92.38 78 GLN A C 1
ATOM 635 O O . GLN A 1 78 ? -21.693 3.634 19.151 1.00 92.38 78 GLN A O 1
ATOM 640 N N . VAL A 1 79 ? -21.374 5.241 17.631 1.00 89.75 79 VAL A N 1
ATOM 641 C CA . VAL A 1 79 ? -20.075 5.720 18.079 1.00 89.75 79 VAL A CA 1
ATOM 642 C C . VAL A 1 79 ? -20.291 6.961 18.954 1.00 89.75 79 VAL A C 1
ATOM 644 O O . VAL A 1 79 ? -21.012 7.893 18.601 1.00 89.75 79 VAL A O 1
ATOM 647 N N . THR A 1 80 ? -19.726 6.993 20.160 1.00 86.62 80 THR A N 1
ATOM 648 C CA . THR A 1 80 ? -19.863 8.166 21.036 1.00 86.62 80 THR A CA 1
ATOM 649 C C . THR A 1 80 ? -18.747 8.262 22.067 1.00 86.62 80 THR A C 1
ATOM 651 O O . THR A 1 80 ? -18.235 7.254 22.528 1.00 86.62 80 THR A O 1
ATOM 654 N N . SER A 1 81 ? -18.372 9.470 22.482 1.00 85.50 81 SER A N 1
ATOM 655 C CA . SER A 1 81 ? -17.498 9.690 23.644 1.00 85.50 81 SER A CA 1
ATOM 656 C C . SER A 1 81 ? -18.272 9.793 24.970 1.00 85.50 81 SER A C 1
ATOM 658 O O . SER A 1 81 ? -17.677 9.716 26.047 1.00 85.50 81 SER A O 1
ATOM 660 N N . ASP A 1 82 ? -19.602 9.949 24.925 1.00 86.25 82 ASP A N 1
ATOM 661 C CA . ASP A 1 82 ? -20.444 10.094 26.114 1.00 86.25 82 ASP A CA 1
ATOM 662 C C . ASP A 1 82 ? -20.835 8.722 26.677 1.00 86.25 82 ASP A C 1
ATOM 664 O O . ASP A 1 82 ? -21.708 8.015 26.172 1.00 86.25 82 ASP A O 1
ATOM 668 N N . LYS A 1 83 ? -20.182 8.362 27.782 1.00 89.12 83 LYS A N 1
ATOM 669 C CA . LYS A 1 83 ? -20.394 7.099 28.495 1.00 89.12 83 LYS A CA 1
ATOM 670 C C . LYS A 1 83 ? -21.605 7.089 29.429 1.00 89.12 83 LYS A C 1
ATOM 672 O O . LYS A 1 83 ? -21.803 6.085 30.114 1.00 89.12 83 LYS A O 1
ATOM 677 N N . SER A 1 84 ? -22.367 8.177 29.546 1.00 90.25 84 SER A N 1
ATOM 678 C CA . SER A 1 84 ? -23.436 8.320 30.542 1.00 90.25 84 SER A CA 1
ATOM 679 C C . SER A 1 84 ? -24.624 7.387 30.288 1.00 90.25 84 SER A C 1
ATOM 681 O O . SER A 1 84 ? -24.988 7.100 29.149 1.00 90.25 84 SER A O 1
ATOM 683 N N . ASN A 1 85 ? -25.304 6.963 31.364 1.00 92.12 85 ASN A N 1
ATOM 684 C CA . ASN A 1 85 ? -26.549 6.189 31.242 1.00 92.12 85 ASN A CA 1
ATOM 685 C C . ASN A 1 85 ? -27.602 6.950 30.420 1.00 92.12 85 ASN A C 1
ATOM 687 O O . ASN A 1 85 ? -28.342 6.342 29.656 1.00 92.12 85 ASN A O 1
ATOM 691 N N . ARG A 1 86 ? -27.636 8.286 30.533 1.00 91.25 86 ARG A N 1
ATOM 692 C CA . ARG A 1 86 ? -28.557 9.146 29.781 1.00 91.25 86 ARG A CA 1
ATOM 693 C C . ARG A 1 86 ? -28.350 9.019 28.270 1.00 91.25 86 ARG A C 1
ATOM 695 O O . ARG A 1 86 ? -29.337 8.876 27.551 1.00 91.25 86 ARG A O 1
ATOM 702 N N . LYS A 1 87 ? -27.103 9.070 27.784 1.00 90.00 87 LYS A N 1
ATOM 703 C CA . LYS A 1 87 ? -26.796 8.930 26.350 1.00 90.00 87 LYS A CA 1
ATOM 704 C C . LYS A 1 87 ? -27.180 7.552 25.832 1.00 90.00 87 LYS A C 1
ATOM 706 O O . LYS A 1 87 ? -27.861 7.467 24.816 1.00 90.00 87 LYS A O 1
ATOM 711 N N . ILE A 1 88 ? -26.811 6.499 26.557 1.00 92.69 88 ILE A N 1
ATOM 712 C CA . ILE A 1 88 ? -27.098 5.120 26.146 1.00 92.69 88 ILE A CA 1
ATOM 713 C C . ILE A 1 88 ? -28.604 4.854 26.143 1.00 92.69 88 ILE A C 1
ATOM 715 O O . ILE A 1 88 ? -29.127 4.342 25.157 1.00 92.69 88 ILE A O 1
ATOM 719 N N . GLN A 1 89 ? -29.327 5.292 27.178 1.00 93.94 89 GLN A N 1
ATOM 720 C CA . GLN A 1 89 ? -30.786 5.183 27.203 1.00 93.94 89 GLN A CA 1
ATOM 721 C C . GLN A 1 89 ? -31.428 5.954 26.046 1.00 93.94 89 GLN A C 1
ATOM 723 O O . GLN A 1 89 ? -32.377 5.469 25.435 1.00 93.94 89 GLN A O 1
ATOM 728 N N . LYS A 1 90 ? -30.907 7.141 25.708 1.00 92.12 90 LYS A N 1
ATOM 729 C CA . LYS A 1 90 ? -31.392 7.915 24.560 1.00 92.12 90 LYS A CA 1
ATOM 730 C C . LYS A 1 90 ? -31.198 7.147 23.248 1.00 92.12 90 LYS A C 1
ATOM 732 O O . LYS A 1 90 ? -32.120 7.135 22.438 1.00 92.12 90 LYS A O 1
ATOM 737 N N . THR A 1 91 ? -30.053 6.491 23.057 1.00 92.38 91 THR A N 1
ATOM 738 C CA . THR A 1 91 ? -29.794 5.635 21.888 1.00 92.38 91 THR A CA 1
ATOM 739 C C . THR A 1 91 ? -30.774 4.460 21.827 1.00 92.38 91 THR A C 1
ATOM 741 O O . THR A 1 91 ? -31.416 4.277 20.797 1.00 92.38 91 THR A O 1
ATOM 744 N N . ILE A 1 92 ? -30.981 3.736 22.934 1.00 92.81 92 ILE A N 1
ATOM 745 C CA . ILE A 1 92 ? -31.938 2.614 23.020 1.00 92.81 92 ILE A CA 1
ATOM 746 C C . ILE A 1 92 ? -33.366 3.074 22.693 1.00 92.81 92 ILE A C 1
ATOM 748 O O . ILE A 1 92 ? -34.025 2.502 21.825 1.00 92.81 92 ILE A O 1
ATOM 752 N N . ASN A 1 93 ? -33.837 4.136 23.354 1.00 92.50 93 ASN A N 1
ATOM 753 C CA . ASN A 1 93 ? -35.191 4.662 23.167 1.00 92.50 93 ASN A CA 1
ATOM 754 C C . ASN A 1 93 ? -35.413 5.119 21.726 1.00 92.50 93 ASN A C 1
ATOM 756 O O . ASN A 1 93 ? -36.471 4.882 21.156 1.00 92.50 93 ASN A O 1
ATOM 760 N N . CYS A 1 94 ? -34.411 5.761 21.130 1.00 90.25 94 CYS A N 1
ATOM 761 C CA . CYS A 1 94 ? -34.489 6.215 19.755 1.00 90.25 94 CYS A CA 1
ATOM 762 C C . CYS A 1 94 ? -34.479 5.054 18.750 1.00 90.25 94 CYS A C 1
ATOM 764 O O . CYS A 1 94 ? -35.218 5.095 17.768 1.00 90.25 94 CYS A O 1
ATOM 766 N N . PHE A 1 95 ? -33.694 4.006 19.004 1.00 91.81 95 PHE A N 1
ATOM 767 C CA . PHE A 1 95 ? -33.691 2.791 18.190 1.00 91.81 95 PHE A CA 1
ATOM 768 C C . PHE A 1 95 ? -35.058 2.088 18.217 1.00 91.81 95 PHE A C 1
ATOM 770 O O . PHE A 1 95 ? -35.562 1.687 17.168 1.00 91.81 95 PHE A O 1
ATOM 777 N N . SER A 1 96 ? -35.694 2.021 19.396 1.00 90.81 96 SER A N 1
ATOM 778 C CA . SER A 1 96 ? -37.056 1.489 19.558 1.00 90.81 96 SER A CA 1
ATOM 779 C C . SER A 1 96 ? -38.112 2.373 18.882 1.00 90.81 96 SER A C 1
ATOM 781 O O . SER A 1 96 ? -38.898 1.885 18.072 1.00 90.81 96 SER A O 1
ATOM 783 N N . TYR A 1 97 ? -38.086 3.689 19.134 1.00 89.94 97 TYR A N 1
ATOM 784 C CA . TYR A 1 97 ? -39.043 4.652 18.575 1.00 89.94 97 TYR A CA 1
ATOM 785 C C . TYR A 1 97 ? -39.064 4.643 17.041 1.00 89.94 97 TYR A C 1
ATOM 787 O O . TYR A 1 97 ? -40.132 4.677 16.437 1.00 89.94 97 TYR A O 1
ATOM 795 N N . ASN A 1 98 ? -37.890 4.544 16.408 1.00 88.62 98 ASN A N 1
ATOM 796 C CA . ASN A 1 98 ? -37.768 4.483 14.949 1.00 88.62 98 ASN A CA 1
ATOM 797 C C . ASN A 1 98 ? -37.910 3.057 14.383 1.00 88.62 98 ASN A C 1
ATOM 799 O O . ASN A 1 98 ? -37.670 2.854 13.197 1.00 88.62 98 ASN A O 1
ATOM 803 N N . GLN A 1 99 ? -38.263 2.065 15.208 1.00 90.12 99 GLN A N 1
ATOM 804 C CA . GLN A 1 99 ? -38.458 0.663 14.811 1.00 90.12 99 GLN A CA 1
ATOM 805 C C . GLN A 1 99 ? -37.259 0.041 14.073 1.00 90.12 99 GLN A C 1
ATOM 807 O O . GLN A 1 99 ? -37.404 -0.846 13.232 1.00 90.12 99 GLN A O 1
ATOM 812 N N . MET A 1 100 ? -36.044 0.485 14.404 1.00 89.00 100 MET A N 1
ATOM 813 C CA . MET A 1 100 ? -34.816 0.056 13.723 1.00 89.00 100 MET A CA 1
ATOM 814 C C . MET A 1 100 ? -34.528 -1.440 13.906 1.00 89.00 100 MET A C 1
ATOM 816 O O . MET A 1 100 ? -33.868 -2.043 13.061 1.00 89.00 100 MET A O 1
ATOM 820 N N . TYR A 1 101 ? -35.088 -2.053 14.954 1.00 90.38 101 TYR A N 1
ATOM 821 C CA . TYR A 1 101 ? -35.016 -3.490 15.225 1.00 90.38 101 TYR A CA 1
ATOM 822 C C . TYR A 1 101 ? -35.624 -4.370 14.117 1.00 90.38 101 TYR A C 1
ATOM 824 O O . TYR A 1 101 ? -35.326 -5.556 14.047 1.00 90.38 101 TYR A O 1
ATOM 832 N N . GLN A 1 102 ? -36.454 -3.819 13.223 1.00 90.44 102 GLN A N 1
ATOM 833 C CA . GLN A 1 102 ? -36.951 -4.560 12.055 1.00 90.44 102 GLN A CA 1
ATOM 834 C C . GLN A 1 102 ? -35.843 -4.791 11.009 1.00 90.44 102 GLN A C 1
ATOM 836 O O . GLN A 1 102 ? -35.841 -5.794 10.288 1.00 90.44 102 GLN A O 1
ATOM 841 N N . PHE A 1 103 ? -34.870 -3.880 10.944 1.00 89.75 103 PHE A N 1
ATOM 842 C CA . PHE A 1 103 ? -33.786 -3.894 9.960 1.00 89.75 103 PHE A CA 1
ATOM 843 C C . PHE A 1 103 ? -32.476 -4.435 10.530 1.00 89.75 103 PHE A C 1
ATOM 845 O O . PHE A 1 103 ? -31.710 -5.055 9.793 1.00 89.75 103 PHE A O 1
ATOM 852 N N . TYR A 1 104 ? -32.234 -4.209 11.822 1.00 91.62 104 TYR A N 1
ATOM 853 C CA . TYR A 1 104 ? -30.997 -4.582 12.494 1.00 91.62 104 TYR A CA 1
ATOM 854 C C . TYR A 1 104 ? -31.291 -5.407 13.745 1.00 91.62 104 TYR A C 1
ATOM 856 O O . TYR A 1 104 ? -32.019 -4.967 14.631 1.00 91.62 104 TYR A O 1
ATOM 864 N N . ASP A 1 105 ? -30.670 -6.577 13.835 1.00 91.75 105 ASP A N 1
ATOM 865 C CA . ASP A 1 105 ? -30.868 -7.540 14.920 1.00 91.75 105 ASP A CA 1
ATOM 866 C C . ASP A 1 105 ? -30.059 -7.160 16.171 1.00 91.75 105 ASP A C 1
ATOM 868 O O . ASP A 1 105 ? -30.354 -7.613 17.277 1.00 91.75 105 ASP A O 1
ATOM 872 N N . ARG A 1 106 ? -29.032 -6.313 16.004 1.00 92.44 106 ARG A N 1
ATOM 873 C CA . ARG A 1 106 ? -28.135 -5.879 17.080 1.00 92.44 106 ARG A CA 1
ATOM 874 C C . ARG A 1 106 ? -27.767 -4.400 16.961 1.00 92.44 106 ARG A C 1
ATOM 876 O O . ARG A 1 106 ? -27.413 -3.922 15.879 1.00 92.44 106 ARG A O 1
ATOM 883 N N . ILE A 1 107 ? -27.773 -3.697 18.095 1.00 93.81 107 ILE A N 1
ATOM 884 C CA . ILE A 1 107 ? -27.199 -2.353 18.238 1.00 93.81 107 ILE A CA 1
ATOM 885 C C . ILE A 1 107 ? -26.035 -2.373 19.224 1.00 93.81 107 ILE A C 1
ATOM 887 O O . ILE A 1 107 ? -26.190 -2.750 20.382 1.00 93.81 107 ILE A O 1
ATOM 891 N N . ILE A 1 108 ? -24.870 -1.933 18.759 1.00 95.12 108 ILE A N 1
ATOM 892 C CA . ILE A 1 108 ? -23.654 -1.805 19.558 1.00 95.12 108 ILE A CA 1
ATOM 893 C C . ILE A 1 108 ? -23.430 -0.323 19.871 1.00 95.12 108 ILE A C 1
ATOM 895 O O . ILE A 1 108 ? -23.519 0.528 18.991 1.00 95.12 108 ILE A O 1
ATOM 899 N N . VAL A 1 109 ? -23.102 0.004 21.117 1.00 94.31 109 VAL A N 1
ATOM 900 C CA . VAL A 1 109 ? -22.660 1.343 21.518 1.00 94.31 109 VAL A CA 1
ATOM 901 C C . VAL A 1 109 ? -21.158 1.298 21.761 1.00 94.31 109 VAL A C 1
ATOM 903 O O . VAL A 1 109 ? -20.692 0.760 22.768 1.00 94.31 109 VAL A O 1
ATOM 906 N N . PHE A 1 110 ? -20.393 1.863 20.833 1.00 94.00 110 PHE A N 1
ATOM 907 C CA . PHE A 1 110 ? -18.956 2.012 20.971 1.00 94.00 110 PHE A CA 1
ATOM 908 C C . PHE A 1 110 ? -18.601 3.332 21.651 1.00 94.00 110 PHE A C 1
ATOM 910 O O . PHE A 1 110 ? -18.843 4.418 21.120 1.00 94.00 110 PHE A O 1
ATOM 917 N N . ILE A 1 111 ? -18.001 3.214 22.835 1.00 91.31 111 ILE A N 1
ATOM 918 C CA . ILE A 1 111 ? -17.501 4.335 23.618 1.00 91.31 111 ILE A CA 1
ATOM 919 C C . ILE A 1 111 ? -16.058 4.642 23.208 1.00 91.31 111 ILE A C 1
ATOM 921 O O . ILE A 1 111 ? -15.146 3.861 23.490 1.00 91.31 111 ILE A O 1
ATOM 925 N N . ILE A 1 112 ? -15.834 5.810 22.602 1.00 87.75 112 ILE A N 1
ATOM 926 C CA . ILE A 1 112 ? -14.494 6.348 22.346 1.00 87.75 112 ILE A CA 1
ATOM 927 C C . ILE A 1 112 ? -13.934 6.890 23.665 1.00 87.75 112 ILE A C 1
ATOM 929 O O . ILE A 1 112 ? -14.082 8.066 24.005 1.00 87.75 112 ILE A O 1
ATOM 933 N N . GLY A 1 113 ? -13.336 5.999 24.447 1.00 84.88 113 GLY A N 1
ATOM 934 C CA . GLY A 1 113 ? -12.915 6.273 25.813 1.00 84.88 113 GLY A CA 1
ATOM 935 C C . GLY A 1 113 ? -13.004 5.024 26.673 1.00 84.88 113 GLY A C 1
ATOM 936 O O . GLY A 1 113 ? -12.974 3.902 26.174 1.00 84.88 113 GLY A O 1
ATOM 937 N N . GLU A 1 114 ? -13.160 5.234 27.974 1.00 87.62 114 GLU A N 1
ATOM 938 C CA . GLU A 1 114 ? -13.453 4.172 28.932 1.00 87.62 114 GLU A CA 1
ATOM 939 C C . GLU A 1 114 ? -14.959 4.131 29.222 1.00 87.62 114 GLU A C 1
ATOM 941 O O . GLU A 1 114 ? -15.542 5.145 29.629 1.00 87.62 114 GLU A O 1
ATOM 946 N N . LYS A 1 115 ? -15.595 2.965 29.056 1.00 91.44 115 LYS A N 1
ATOM 947 C CA . LYS A 1 115 ? -17.011 2.776 29.420 1.00 91.44 115 LYS A CA 1
ATOM 948 C C . LYS A 1 115 ? -17.208 2.740 30.942 1.00 91.44 115 LYS A C 1
ATOM 950 O O . LYS A 1 115 ? -16.262 2.600 31.713 1.00 91.44 115 LYS A O 1
ATOM 955 N N . GLN A 1 116 ? -18.447 2.863 31.419 1.00 90.81 116 GLN A N 1
ATOM 956 C CA . GLN A 1 116 ? -18.731 2.723 32.852 1.00 90.81 116 GLN A CA 1
ATOM 957 C C . GLN A 1 116 ? -18.522 1.276 33.322 1.00 90.81 116 GLN A C 1
ATOM 959 O O . GLN A 1 116 ? -18.724 0.319 32.572 1.00 90.81 116 GLN A O 1
ATOM 964 N N . LYS A 1 117 ? -18.189 1.107 34.609 1.00 88.06 117 LYS A N 1
ATOM 965 C CA . LYS A 1 117 ? -18.082 -0.220 35.239 1.00 88.06 117 LYS A CA 1
ATOM 966 C C . LYS A 1 117 ? -19.403 -0.995 35.205 1.00 88.06 117 LYS A C 1
ATOM 968 O O . LYS A 1 117 ? -19.385 -2.217 35.136 1.00 88.06 117 LYS A O 1
ATOM 973 N N . SER A 1 118 ? -20.536 -0.296 35.276 1.00 88.88 118 SER A N 1
ATOM 974 C CA . SER A 1 118 ? -21.864 -0.905 35.230 1.00 88.88 118 SER A CA 1
ATOM 975 C C . SER A 1 118 ? -22.916 0.078 34.729 1.00 88.88 118 SER A C 1
ATOM 977 O O . SER A 1 118 ? -22.838 1.264 35.042 1.00 88.88 118 SER A O 1
ATOM 979 N N . TYR A 1 119 ? -23.940 -0.447 34.062 1.00 89.75 119 TYR A N 1
ATOM 980 C CA . TYR A 1 119 ? -25.053 0.308 33.485 1.00 89.75 119 TYR A CA 1
ATOM 981 C C . TYR A 1 119 ? -26.399 -0.142 34.080 1.00 89.75 119 TYR A C 1
ATOM 983 O O . TYR A 1 119 ? -27.325 -0.517 33.371 1.00 89.75 119 TYR A O 1
ATOM 991 N N . ARG A 1 120 ? -26.490 -0.177 35.418 1.00 80.56 120 ARG A N 1
ATOM 992 C CA . ARG A 1 120 ? -27.623 -0.791 36.147 1.00 80.56 120 ARG A CA 1
ATOM 993 C C . ARG A 1 120 ? -28.944 -0.027 36.036 1.00 80.56 120 ARG A C 1
ATOM 995 O O . ARG A 1 120 ? -29.987 -0.610 36.290 1.00 80.56 120 ARG A O 1
ATOM 1002 N N . SER A 1 121 ? -28.902 1.263 35.705 1.00 85.81 121 SER A N 1
ATOM 1003 C CA . SER A 1 121 ? -30.090 2.120 35.623 1.00 85.81 121 SER A CA 1
ATOM 1004 C C . SER A 1 121 ? -30.686 2.209 34.216 1.00 85.81 121 SER A C 1
ATOM 1006 O O . SER A 1 121 ? -31.532 3.069 33.979 1.00 85.81 121 SER A O 1
ATOM 1008 N N . LEU A 1 122 ? -30.225 1.375 33.276 1.00 88.69 122 LEU A N 1
ATOM 1009 C CA . LEU A 1 122 ? -30.809 1.302 31.942 1.00 88.69 122 LEU A CA 1
ATOM 1010 C C . LEU A 1 122 ? -32.116 0.510 31.974 1.00 88.69 122 LEU A C 1
ATOM 1012 O O . LEU A 1 122 ? -32.186 -0.586 32.529 1.00 88.69 122 LEU A O 1
ATOM 1016 N N . VAL A 1 123 ? -33.135 1.061 31.330 1.00 90.12 123 VAL A N 1
ATOM 1017 C CA . VAL A 1 123 ? -34.379 0.360 31.029 1.00 90.12 123 VAL A CA 1
ATOM 1018 C C . VAL A 1 123 ? -34.161 -0.395 29.727 1.00 90.12 123 VAL A C 1
ATOM 1020 O O . VAL A 1 123 ? -33.957 0.221 28.677 1.00 90.12 123 VAL A O 1
ATOM 1023 N N . LEU A 1 124 ? -34.162 -1.725 29.817 1.00 88.06 124 LEU A N 1
ATOM 1024 C CA . LEU A 1 124 ? -33.969 -2.586 28.658 1.00 88.06 124 LEU A CA 1
ATOM 1025 C C . LEU A 1 124 ? -35.228 -2.591 27.774 1.00 88.06 124 LEU A C 1
ATOM 1027 O O . LEU A 1 124 ? -36.346 -2.613 28.302 1.00 88.06 124 LEU A O 1
ATOM 1031 N N . PRO A 1 125 ? -35.053 -2.563 26.446 1.00 85.50 125 PRO A N 1
ATOM 1032 C CA . PRO A 1 125 ? -36.157 -2.638 25.499 1.00 85.50 125 PRO A CA 1
ATOM 1033 C C . PRO A 1 125 ? -36.819 -4.020 25.562 1.00 85.50 125 PRO A C 1
ATOM 1035 O O . PRO A 1 125 ? -36.176 -5.014 25.904 1.00 85.50 125 PRO A O 1
ATOM 1038 N N . LYS A 1 126 ? -38.111 -4.089 25.231 1.00 87.00 126 LYS A N 1
ATOM 1039 C CA . LYS A 1 126 ? -38.829 -5.372 25.101 1.00 87.00 126 LYS A CA 1
ATOM 1040 C C . LYS A 1 126 ? -38.814 -5.885 23.664 1.00 87.00 126 LYS A C 1
ATOM 1042 O O . LYS A 1 126 ? -39.014 -7.070 23.432 1.00 87.00 126 LYS A O 1
ATOM 1047 N N . GLU A 1 127 ? -38.606 -4.979 22.717 1.00 88.81 127 GLU A N 1
ATOM 1048 C CA . GLU A 1 127 ? -38.757 -5.202 21.283 1.00 88.81 127 GLU A CA 1
ATOM 1049 C C . GLU A 1 127 ? -37.503 -5.813 20.644 1.00 88.81 127 GLU A C 1
ATOM 1051 O O . GLU A 1 127 ? -37.591 -6.404 19.573 1.00 88.81 127 GLU A O 1
ATOM 1056 N N . PHE A 1 128 ? -36.338 -5.681 21.285 1.00 89.88 128 PHE A N 1
ATOM 1057 C CA . PHE A 1 128 ? -35.072 -6.229 20.799 1.00 89.88 128 PHE A CA 1
ATOM 1058 C C . PHE A 1 128 ? -34.144 -6.618 21.951 1.00 89.88 128 PHE A C 1
ATOM 1060 O O . PHE A 1 128 ? -34.299 -6.151 23.078 1.00 89.88 128 PHE A O 1
ATOM 1067 N N . SER A 1 129 ? -33.162 -7.473 21.667 1.00 88.88 129 SER A N 1
ATOM 1068 C CA . SER A 1 129 ? -32.159 -7.871 22.655 1.00 88.88 129 SER A CA 1
ATOM 1069 C C . SER A 1 129 ? -31.077 -6.799 22.781 1.00 88.88 129 SER A C 1
ATOM 1071 O O . SER A 1 129 ? -30.447 -6.432 21.791 1.00 88.88 129 SER A O 1
ATOM 1073 N N . PHE A 1 130 ? -30.841 -6.322 24.002 1.00 92.69 130 PHE A N 1
ATOM 1074 C CA . PHE A 1 130 ? -29.716 -5.446 24.322 1.00 92.69 130 PHE A CA 1
ATOM 1075 C C . PHE A 1 130 ? -29.099 -5.857 25.657 1.00 92.69 130 PHE A C 1
ATOM 1077 O O . PHE A 1 130 ? -29.747 -5.779 26.704 1.00 92.69 130 PHE A O 1
ATOM 1084 N N . ASN A 1 131 ? -27.836 -6.273 25.627 1.00 92.56 131 ASN A N 1
ATOM 1085 C CA . ASN A 1 131 ? -27.060 -6.651 26.797 1.00 92.56 131 ASN A CA 1
ATOM 1086 C C . ASN A 1 131 ? -25.970 -5.599 27.058 1.00 92.56 131 ASN A C 1
ATOM 1088 O O . ASN A 1 131 ? -24.940 -5.604 26.382 1.00 92.56 131 ASN A O 1
ATOM 1092 N N . PRO A 1 132 ? -26.106 -4.743 28.090 1.00 91.56 132 PRO A N 1
ATOM 1093 C CA . PRO A 1 132 ? -25.121 -3.703 28.391 1.00 91.56 132 PRO A CA 1
ATOM 1094 C C . PRO A 1 132 ? -23.682 -4.206 28.607 1.00 91.56 132 PRO A C 1
ATOM 1096 O O . PRO A 1 132 ? -22.738 -3.426 28.493 1.00 91.56 132 PRO A O 1
ATOM 1099 N N . ASN A 1 133 ? -23.485 -5.484 28.947 1.00 89.69 133 ASN A N 1
ATOM 1100 C CA . ASN A 1 133 ? -22.149 -6.049 29.147 1.00 89.69 133 ASN A CA 1
ATOM 1101 C C . ASN A 1 133 ? -21.462 -6.460 27.837 1.00 89.69 133 ASN A C 1
ATOM 1103 O O . ASN A 1 133 ? -20.232 -6.515 27.804 1.00 89.69 133 ASN A O 1
ATOM 1107 N N . GLU A 1 134 ? -22.235 -6.739 26.788 1.00 91.12 134 GLU A N 1
ATOM 1108 C CA . GLU A 1 134 ? -21.746 -7.238 25.495 1.00 91.12 134 GLU A CA 1
ATOM 1109 C C . GLU A 1 134 ? -21.872 -6.194 24.385 1.00 91.12 134 GLU A C 1
ATOM 1111 O O . GLU A 1 134 ? -21.014 -6.122 23.508 1.00 91.12 134 GLU A O 1
ATOM 1116 N N . ASP A 1 135 ? -22.920 -5.373 24.441 1.00 94.38 135 ASP A N 1
ATOM 1117 C CA . ASP A 1 135 ? -23.267 -4.400 23.407 1.00 94.38 135 ASP A CA 1
ATOM 1118 C C . ASP A 1 135 ? -22.712 -3.004 23.688 1.00 94.38 135 ASP A C 1
ATOM 1120 O O . ASP A 1 135 ? -22.690 -2.166 22.793 1.00 94.38 135 ASP A O 1
ATOM 1124 N N . ILE A 1 136 ? -22.212 -2.743 24.901 1.00 94.94 136 ILE A N 1
ATOM 1125 C CA . ILE A 1 136 ? -21.454 -1.524 25.202 1.00 94.94 136 ILE A CA 1
ATOM 1126 C C . ILE A 1 136 ? -19.973 -1.879 25.222 1.00 94.94 136 ILE A C 1
ATOM 1128 O O . ILE A 1 136 ? -19.463 -2.478 26.177 1.00 94.94 136 ILE A O 1
ATOM 1132 N N . ILE A 1 137 ? -19.282 -1.473 24.165 1.00 94.75 137 ILE A N 1
ATOM 1133 C CA . ILE A 1 137 ? -17.873 -1.782 23.942 1.00 94.75 137 ILE A CA 1
ATOM 1134 C C . ILE A 1 137 ? -17.027 -0.511 24.008 1.00 94.75 137 ILE A C 1
ATOM 1136 O O . ILE A 1 137 ? -17.485 0.589 23.726 1.00 94.75 137 ILE A O 1
ATOM 1140 N N . ASP A 1 138 ? -15.772 -0.668 24.400 1.00 92.75 138 ASP A N 1
ATOM 1141 C CA . ASP A 1 138 ? -14.766 0.389 24.471 1.00 92.75 138 ASP A CA 1
ATOM 1142 C C . ASP A 1 138 ? -13.429 -0.124 23.919 1.00 92.75 138 ASP A C 1
ATOM 1144 O O . ASP A 1 138 ? -13.328 -1.278 23.487 1.00 92.75 138 ASP A O 1
ATOM 1148 N N . PHE A 1 139 ? -12.376 0.695 23.956 1.00 91.00 139 PHE A N 1
ATOM 1149 C CA . PHE A 1 139 ? -11.047 0.274 23.498 1.00 91.00 139 PHE A CA 1
ATOM 1150 C C . PHE A 1 139 ? -10.514 -0.954 24.235 1.00 91.00 139 PHE A C 1
ATOM 1152 O O . PHE A 1 139 ? -9.901 -1.824 23.618 1.00 91.00 139 PHE A O 1
ATOM 1159 N N . LYS A 1 140 ? -10.767 -1.067 25.543 1.00 91.00 140 LYS A N 1
ATOM 1160 C CA . LYS A 1 140 ? -10.337 -2.228 26.333 1.00 91.00 140 LYS A CA 1
ATOM 1161 C C . LYS A 1 140 ? -11.021 -3.503 25.850 1.00 91.00 140 LYS A C 1
ATOM 1163 O O . LYS A 1 140 ? -10.382 -4.548 25.744 1.00 91.00 140 LYS A O 1
ATOM 1168 N N . THR A 1 141 ? -12.310 -3.419 25.546 1.00 92.38 141 THR A N 1
ATOM 1169 C CA . THR A 1 141 ? -13.082 -4.532 24.990 1.00 92.38 141 THR A CA 1
ATOM 1170 C C . THR A 1 141 ? -12.588 -4.876 23.586 1.00 92.38 141 THR A C 1
ATOM 1172 O O . THR A 1 141 ? -12.361 -6.047 23.288 1.00 92.38 141 THR A O 1
ATOM 1175 N N . LEU A 1 142 ? -12.295 -3.864 22.767 1.00 91.56 142 LEU A N 1
ATOM 1176 C CA . LEU A 1 142 ? -11.744 -4.040 21.426 1.00 91.56 142 LEU A CA 1
ATOM 1177 C C . LEU A 1 142 ? -10.376 -4.736 21.440 1.00 91.56 142 LEU A C 1
ATOM 1179 O O . LEU A 1 142 ? -10.158 -5.672 20.677 1.00 91.56 142 LEU A O 1
ATOM 1183 N N . LEU A 1 143 ? -9.488 -4.366 22.369 1.00 90.62 143 LEU A N 1
ATOM 1184 C CA . LEU A 1 143 ? -8.193 -5.032 22.567 1.00 90.62 143 LEU A CA 1
ATOM 1185 C C . LEU A 1 143 ? -8.327 -6.500 22.987 1.00 90.62 143 LEU A C 1
ATOM 1187 O O . LEU A 1 143 ? -7.472 -7.320 22.668 1.00 90.62 143 LEU A O 1
ATOM 1191 N N . ARG A 1 144 ? -9.400 -6.874 23.691 1.00 90.88 144 ARG A N 1
ATOM 1192 C CA . ARG A 1 144 ? -9.645 -8.291 23.994 1.00 90.88 144 ARG A CA 1
ATOM 1193 C C . ARG A 1 144 ? -10.003 -9.073 22.735 1.00 90.88 144 ARG A C 1
ATOM 1195 O O . ARG A 1 144 ? -9.564 -10.211 22.612 1.00 90.88 144 ARG A O 1
ATOM 1202 N N . PHE A 1 145 ? -10.739 -8.472 21.802 1.00 90.06 145 PHE A N 1
ATOM 1203 C CA . PHE A 1 145 ? -11.019 -9.104 20.512 1.00 90.06 145 PHE A CA 1
ATOM 1204 C C . PHE A 1 145 ? -9.756 -9.236 19.658 1.00 90.06 145 PHE A C 1
ATOM 1206 O O . PHE A 1 145 ? -9.567 -10.275 19.027 1.00 90.06 145 PHE A O 1
ATOM 1213 N N . THR A 1 146 ? -8.840 -8.259 19.699 1.00 86.00 146 THR A N 1
ATOM 1214 C CA . THR A 1 146 ? -7.588 -8.337 18.924 1.00 86.00 146 THR A CA 1
ATOM 1215 C C . THR A 1 146 ? -6.683 -9.493 19.346 1.00 86.00 146 THR A C 1
ATOM 1217 O O . THR A 1 146 ? -5.978 -10.045 18.501 1.00 86.00 146 THR A O 1
ATOM 1220 N N . ASN A 1 147 ? -6.768 -9.945 20.602 1.00 84.38 147 ASN A N 1
ATOM 1221 C CA . ASN A 1 147 ? -6.045 -11.128 21.080 1.00 84.38 147 ASN A CA 1
ATOM 1222 C C . ASN A 1 147 ? -6.434 -12.426 20.363 1.00 84.38 147 ASN A C 1
ATOM 1224 O O . ASN A 1 147 ? -5.637 -13.364 20.384 1.00 84.38 147 ASN A O 1
ATOM 1228 N N . ASN A 1 148 ? -7.601 -12.482 19.716 1.00 87.88 148 ASN A N 1
ATOM 1229 C CA . ASN A 1 148 ? -8.109 -13.666 19.018 1.00 87.88 148 ASN A CA 1
ATOM 1230 C C . ASN A 1 148 ? -8.005 -13.557 17.484 1.00 87.88 148 ASN A C 1
ATOM 1232 O O . ASN A 1 148 ? -8.366 -14.494 16.783 1.00 87.88 148 ASN A O 1
ATOM 1236 N N . LEU A 1 149 ? -7.484 -12.449 16.944 1.00 89.69 149 LEU A N 1
ATOM 1237 C CA . LEU A 1 149 ? -7.397 -12.228 15.494 1.00 89.69 149 LEU A CA 1
ATOM 1238 C C . LEU A 1 149 ? -6.241 -12.987 14.836 1.00 89.69 149 LEU A C 1
ATOM 1240 O O . LEU A 1 149 ? -5.207 -13.242 15.451 1.00 89.69 149 LEU A O 1
ATOM 1244 N N . THR A 1 150 ? -6.355 -13.299 13.549 1.00 90.00 150 THR A N 1
ATOM 1245 C CA . THR A 1 150 ? -5.196 -13.766 12.773 1.00 90.00 150 THR A CA 1
ATOM 1246 C C . THR A 1 150 ? -4.148 -12.657 12.650 1.00 90.00 150 THR A C 1
ATOM 1248 O O . THR A 1 150 ? -4.460 -11.469 12.780 1.00 90.00 150 THR A O 1
ATOM 1251 N N . ILE A 1 151 ? -2.891 -13.031 12.397 1.00 87.25 151 ILE A N 1
ATOM 1252 C CA . ILE A 1 151 ? -1.802 -12.061 12.227 1.00 87.25 151 ILE A CA 1
ATOM 1253 C C . ILE A 1 151 ? -2.108 -11.064 11.094 1.00 87.25 151 ILE A C 1
ATOM 1255 O O . ILE A 1 151 ? -1.881 -9.865 11.266 1.00 87.25 151 ILE A O 1
ATOM 1259 N N . ASP A 1 152 ? -2.718 -11.521 10.001 1.00 87.81 152 ASP A N 1
ATOM 1260 C CA . ASP A 1 152 ? -3.090 -10.671 8.863 1.00 87.81 152 ASP A CA 1
ATOM 1261 C C . ASP A 1 152 ? -4.137 -9.626 9.238 1.00 87.81 152 ASP A C 1
ATOM 1263 O O . ASP A 1 152 ? -4.006 -8.450 8.896 1.00 87.81 152 ASP A O 1
ATOM 1267 N N . LYS A 1 153 ? -5.160 -10.019 10.007 1.00 90.44 153 LYS A N 1
ATOM 1268 C CA . LYS A 1 153 ? -6.160 -9.074 10.518 1.00 90.44 153 LYS A CA 1
ATOM 1269 C C . LYS A 1 153 ? -5.526 -8.048 11.454 1.00 90.44 153 LYS A C 1
ATOM 1271 O O . LYS A 1 153 ? -5.845 -6.865 11.361 1.00 90.44 153 LYS A O 1
ATOM 1276 N N . MET A 1 154 ? -4.586 -8.462 12.307 1.00 90.31 154 MET A N 1
ATOM 1277 C CA . MET A 1 154 ? -3.844 -7.528 13.161 1.00 90.31 154 MET A CA 1
ATOM 1278 C C . MET A 1 154 ? -3.023 -6.531 12.331 1.00 90.31 154 MET A C 1
ATOM 1280 O O . MET A 1 154 ? -3.033 -5.341 12.639 1.00 90.31 154 MET A O 1
ATOM 1284 N N . ASN A 1 155 ? -2.359 -6.987 11.264 1.00 87.69 155 ASN A N 1
ATOM 1285 C CA . ASN A 1 155 ? -1.625 -6.117 10.340 1.00 87.69 155 ASN A CA 1
ATOM 1286 C C . ASN A 1 155 ? -2.553 -5.113 9.644 1.00 87.69 155 ASN A C 1
ATOM 1288 O O . ASN A 1 155 ? -2.237 -3.924 9.604 1.00 87.69 155 ASN A O 1
ATOM 1292 N N . LYS A 1 156 ? -3.724 -5.558 9.171 1.00 89.44 156 LYS A N 1
ATOM 1293 C CA . LYS A 1 156 ? -4.742 -4.679 8.570 1.00 89.44 156 LYS A CA 1
ATOM 1294 C C . LYS A 1 156 ? -5.210 -3.597 9.547 1.00 89.44 156 LYS A C 1
ATOM 1296 O O . LYS A 1 156 ? -5.225 -2.424 9.182 1.00 89.44 156 LYS A O 1
ATOM 1301 N N . VAL A 1 157 ? -5.510 -3.958 10.800 1.00 89.88 157 VAL A N 1
ATOM 1302 C CA . VAL A 1 157 ? -5.885 -2.990 11.852 1.00 89.88 157 VAL A CA 1
ATOM 1303 C C . VAL A 1 157 ? -4.756 -1.987 12.112 1.00 89.88 157 VAL A C 1
ATOM 1305 O O . VAL A 1 157 ? -5.010 -0.786 12.183 1.00 89.88 157 VAL A O 1
ATOM 1308 N N . ILE A 1 158 ? -3.506 -2.451 12.217 1.00 88.75 158 ILE A N 1
ATOM 1309 C CA . ILE A 1 158 ? -2.341 -1.573 12.406 1.00 88.75 158 ILE A CA 1
ATOM 1310 C C . ILE A 1 158 ? -2.190 -0.600 11.234 1.00 88.75 158 ILE A C 1
ATOM 1312 O O . ILE A 1 158 ? -1.935 0.580 11.468 1.00 88.75 158 ILE A O 1
ATOM 1316 N N . ASN A 1 159 ? -2.365 -1.062 9.995 1.00 86.44 159 ASN A N 1
ATOM 1317 C CA . ASN A 1 159 ? -2.257 -0.207 8.816 1.00 86.44 159 ASN A CA 1
ATOM 1318 C C . ASN A 1 159 ? -3.330 0.896 8.820 1.00 86.44 159 ASN A C 1
ATOM 1320 O O . ASN A 1 159 ? -2.998 2.072 8.680 1.00 86.44 159 ASN A O 1
ATOM 1324 N N . ILE A 1 160 ? -4.592 0.542 9.098 1.00 85.81 160 ILE A N 1
ATOM 1325 C CA . ILE A 1 160 ? -5.693 1.512 9.238 1.00 85.81 160 ILE A CA 1
ATOM 1326 C C . ILE A 1 160 ? -5.343 2.579 10.289 1.00 85.81 160 ILE A C 1
ATOM 1328 O O . ILE A 1 160 ? -5.402 3.776 10.013 1.00 85.81 160 ILE A O 1
ATOM 1332 N N . LEU A 1 161 ? -4.901 2.155 11.479 1.00 86.81 161 LEU A N 1
ATOM 1333 C CA . LEU A 1 161 ? -4.524 3.060 12.573 1.00 86.81 161 LEU A CA 1
ATOM 1334 C C . LEU A 1 161 ? -3.332 3.956 12.220 1.00 86.81 161 LEU A C 1
ATOM 1336 O O . LEU A 1 161 ? -3.269 5.114 12.636 1.00 86.81 161 LEU A O 1
ATOM 1340 N N . GLN A 1 162 ? -2.373 3.426 11.462 1.00 84.44 162 GLN A N 1
ATOM 1341 C CA . GLN A 1 162 ? -1.216 4.179 11.004 1.00 84.44 162 GLN A CA 1
ATOM 1342 C C . GLN A 1 162 ? -1.587 5.272 10.015 1.00 84.44 162 GLN A C 1
ATOM 1344 O O . GLN A 1 162 ? -1.055 6.372 10.139 1.00 84.44 162 GLN A O 1
ATOM 1349 N N . VAL A 1 163 ? -2.431 4.968 9.031 1.00 77.94 163 VAL A N 1
ATOM 1350 C CA . VAL A 1 163 ? -2.862 5.941 8.020 1.00 77.94 163 VAL A CA 1
ATOM 1351 C C . VAL A 1 163 ? -3.595 7.098 8.696 1.00 77.94 163 VAL A C 1
ATOM 1353 O O . VAL A 1 163 ? -3.207 8.249 8.502 1.00 77.94 163 VAL A O 1
ATOM 1356 N N . GLU A 1 164 ? -4.549 6.795 9.577 1.00 73.12 164 GLU A N 1
ATOM 1357 C CA . GLU A 1 164 ? -5.384 7.812 10.223 1.00 73.12 164 GLU A CA 1
ATOM 1358 C C . GLU A 1 164 ? -4.578 8.743 11.146 1.00 73.12 164 GLU A C 1
ATOM 1360 O O . GLU A 1 164 ? -4.683 9.968 11.097 1.00 73.12 164 GLU A O 1
ATOM 1365 N N . LEU A 1 165 ? -3.686 8.178 11.965 1.00 70.56 165 LEU A N 1
ATOM 1366 C CA . LEU A 1 165 ? -2.912 8.954 12.939 1.00 70.56 165 LEU A CA 1
ATOM 1367 C C . LEU A 1 165 ? -1.703 9.687 12.338 1.00 70.56 165 LEU A C 1
ATOM 1369 O O . LEU A 1 165 ? -1.084 10.506 13.025 1.00 70.56 165 LEU A O 1
ATOM 1373 N N . LYS A 1 166 ? -1.350 9.426 11.073 1.00 64.62 166 LYS A N 1
ATOM 1374 C CA . LYS A 1 166 ? -0.310 10.168 10.335 1.00 64.62 166 LYS A CA 1
ATOM 1375 C C . LYS A 1 166 ? -0.800 11.540 9.828 1.00 64.62 166 LYS A C 1
ATOM 1377 O O . LYS A 1 166 ? 0.027 12.307 9.338 1.00 64.62 166 LYS A O 1
ATOM 1382 N N . GLY A 1 167 ? -2.080 11.890 10.018 1.00 48.97 167 GLY A N 1
ATOM 1383 C CA . GLY A 1 167 ? -2.691 13.168 9.611 1.00 48.97 167 GLY A CA 1
ATOM 1384 C C . GLY A 1 167 ? -2.364 14.409 10.464 1.00 48.97 167 GLY A C 1
ATOM 1385 O O . GLY A 1 167 ? -2.769 15.512 10.112 1.00 48.97 167 GLY A O 1
ATOM 1386 N N . GLY A 1 168 ? -1.612 14.286 11.564 1.00 34.72 168 GLY A N 1
ATOM 1387 C CA . GLY A 1 168 ? -1.171 15.424 12.382 1.00 34.72 168 GLY A CA 1
ATOM 1388 C C . GLY A 1 168 ? 0.340 15.624 12.299 1.00 34.72 168 GLY A C 1
ATOM 1389 O O . GLY A 1 168 ? 1.068 14.759 12.767 1.00 34.72 168 GLY A O 1
ATOM 1390 N N . SER A 1 169 ? 0.777 16.752 11.717 1.00 29.45 169 SER A N 1
ATOM 1391 C CA . SER A 1 169 ? 2.153 17.295 11.593 1.00 29.45 169 SER A CA 1
ATOM 1392 C C . SER A 1 169 ? 3.341 16.317 11.779 1.00 29.45 169 SER A C 1
ATOM 1394 O O . SER A 1 169 ? 3.538 15.746 12.855 1.00 29.45 169 SER A O 1
ATOM 1396 N N . PRO A 1 170 ? 4.230 16.157 10.776 1.00 33.09 170 PRO A N 1
ATOM 1397 C CA . PRO A 1 170 ? 5.272 15.135 10.807 1.00 33.09 170 PRO A CA 1
ATOM 1398 C C . PRO A 1 170 ? 6.219 15.340 11.998 1.00 33.09 170 PRO A C 1
ATOM 1400 O O . PRO A 1 170 ? 7.055 16.247 12.014 1.00 33.09 170 PRO A O 1
ATOM 1403 N N . LYS A 1 171 ? 6.119 14.455 13.002 1.00 34.28 171 LYS A N 1
ATOM 1404 C CA . LYS A 1 171 ? 7.092 14.361 14.099 1.00 34.28 171 LYS A CA 1
ATOM 1405 C C . LYS A 1 171 ? 8.501 14.288 13.502 1.00 34.28 171 LYS A C 1
ATOM 1407 O O . LYS A 1 171 ? 8.749 13.505 12.586 1.00 34.28 171 LYS A O 1
ATOM 1412 N N . ARG A 1 172 ? 9.438 15.065 14.062 1.00 34.94 172 ARG A N 1
ATOM 1413 C CA . ARG A 1 172 ? 10.854 15.215 13.645 1.00 34.94 172 ARG A CA 1
ATOM 1414 C C . ARG A 1 172 ? 11.606 13.904 13.323 1.00 34.94 172 ARG A C 1
ATOM 1416 O O . ARG A 1 172 ? 12.569 13.952 12.561 1.00 34.94 172 ARG A O 1
ATOM 1423 N N . ASN A 1 173 ? 11.159 12.746 13.813 1.00 33.56 173 ASN A N 1
ATOM 1424 C CA . ASN A 1 173 ? 11.729 11.436 13.468 1.00 33.56 173 ASN A CA 1
ATOM 1425 C C . ASN A 1 173 ? 11.370 10.968 12.039 1.00 33.56 173 ASN A C 1
ATOM 1427 O O . ASN A 1 173 ? 12.213 10.376 11.371 1.00 33.56 173 ASN A O 1
ATOM 1431 N N . ASN A 1 174 ? 10.193 11.326 11.508 1.00 35.44 174 ASN A N 1
ATOM 1432 C CA . ASN A 1 174 ? 9.810 11.029 10.120 1.00 35.44 174 ASN A CA 1
ATOM 1433 C C . ASN A 1 174 ? 10.480 11.953 9.096 1.00 35.44 174 ASN A C 1
ATOM 1435 O O . ASN A 1 174 ? 10.647 11.558 7.949 1.00 35.44 174 ASN A O 1
ATOM 1439 N N . ILE A 1 175 ? 10.918 13.158 9.480 1.00 39.94 175 ILE A N 1
ATOM 1440 C CA . ILE A 1 175 ? 11.701 14.035 8.588 1.00 39.94 175 ILE A CA 1
ATOM 1441 C C . ILE A 1 175 ? 13.128 13.499 8.431 1.00 39.94 175 ILE A C 1
ATOM 1443 O O . ILE A 1 175 ? 13.694 13.572 7.345 1.00 39.94 175 ILE A O 1
ATOM 1447 N N . LYS A 1 176 ? 13.714 12.915 9.487 1.00 41.28 176 LYS A N 1
ATOM 1448 C CA . LYS A 1 176 ? 14.985 12.187 9.359 1.00 41.28 176 LYS A CA 1
ATOM 1449 C C . LYS A 1 176 ? 14.811 10.931 8.505 1.00 41.28 176 LYS A C 1
ATOM 1451 O O . LYS A 1 176 ? 15.577 10.778 7.567 1.00 41.28 176 LYS A O 1
ATOM 1456 N N . ASN A 1 177 ? 13.774 10.120 8.731 1.00 56.59 177 ASN A N 1
ATOM 1457 C CA . ASN A 1 177 ? 13.537 8.922 7.915 1.00 56.59 177 ASN A CA 1
ATOM 1458 C C . ASN A 1 177 ? 13.192 9.245 6.453 1.00 56.59 177 ASN A C 1
ATOM 1460 O O . ASN A 1 177 ? 13.738 8.604 5.569 1.00 56.59 177 ASN A O 1
ATOM 1464 N N . SER A 1 178 ? 12.385 10.272 6.167 1.00 63.12 178 SER A N 1
ATOM 1465 C CA . SER A 1 178 ? 12.102 10.707 4.785 1.00 63.12 178 SER A CA 1
ATOM 1466 C C . SER A 1 178 ? 13.310 11.347 4.107 1.00 63.12 178 SER A C 1
ATOM 1468 O O . SER A 1 178 ? 13.545 11.071 2.940 1.00 63.12 178 SER A O 1
ATOM 1470 N N . ARG A 1 179 ? 14.131 12.137 4.817 1.00 71.88 179 ARG A N 1
ATOM 1471 C CA . ARG A 1 179 ? 15.402 12.644 4.268 1.00 71.88 179 ARG A CA 1
ATOM 1472 C C . ARG A 1 179 ? 16.406 11.524 4.020 1.00 71.88 179 ARG A C 1
ATOM 1474 O O . ARG A 1 179 ? 17.079 11.559 2.998 1.00 71.88 179 ARG A O 1
ATOM 1481 N N . THR A 1 180 ? 16.528 10.559 4.930 1.00 80.62 180 THR A N 1
ATOM 1482 C CA . THR A 1 180 ? 17.403 9.389 4.761 1.00 80.62 180 THR A CA 1
ATOM 1483 C C . THR A 1 180 ? 16.928 8.539 3.591 1.00 80.62 180 THR A C 1
ATOM 1485 O O . THR A 1 180 ? 17.724 8.246 2.709 1.00 80.62 180 THR A O 1
ATOM 1488 N N . LYS A 1 181 ? 15.628 8.250 3.519 1.00 78.12 181 LYS A N 1
ATOM 1489 C CA . LYS A 1 181 ? 15.007 7.505 2.422 1.00 78.12 181 LYS A CA 1
ATOM 1490 C C . LYS A 1 181 ? 15.142 8.230 1.086 1.00 78.12 181 LYS A C 1
ATOM 1492 O O . LYS A 1 181 ? 15.564 7.634 0.107 1.00 78.12 181 LYS A O 1
ATOM 1497 N N . PHE A 1 182 ? 14.909 9.542 1.056 1.00 82.31 182 PHE A N 1
ATOM 1498 C CA . PHE A 1 182 ? 15.164 10.364 -0.125 1.00 82.31 182 PHE A CA 1
ATOM 1499 C C . PHE A 1 182 ? 16.634 10.292 -0.546 1.00 82.31 182 PHE A C 1
ATOM 1501 O O . PHE A 1 182 ? 16.921 10.056 -1.713 1.00 82.31 182 PHE A O 1
ATOM 1508 N N . LYS A 1 183 ? 17.582 10.445 0.391 1.00 88.75 183 LYS A N 1
ATOM 1509 C CA . LYS A 1 183 ? 19.016 10.311 0.093 1.00 88.75 183 LYS A CA 1
ATOM 1510 C C . LYS A 1 183 ? 19.359 8.925 -0.451 1.00 88.75 183 LYS A C 1
ATOM 1512 O O . LYS A 1 183 ? 20.114 8.849 -1.410 1.00 88.75 183 LYS A O 1
ATOM 1517 N N . GLN A 1 184 ? 18.806 7.862 0.125 1.00 86.25 184 GLN A N 1
ATOM 1518 C CA . GLN A 1 184 ? 18.989 6.489 -0.346 1.00 86.25 184 GLN A CA 1
ATOM 1519 C C . GLN A 1 184 ? 18.470 6.323 -1.779 1.00 86.25 184 GLN A C 1
ATOM 1521 O O . GLN A 1 184 ? 19.233 5.899 -2.642 1.00 86.25 184 GLN A O 1
ATOM 1526 N N . ILE A 1 185 ? 17.239 6.767 -2.058 1.00 87.00 185 ILE A N 1
ATOM 1527 C CA . ILE A 1 185 ? 16.643 6.766 -3.402 1.00 87.00 185 ILE A CA 1
ATOM 1528 C C . ILE A 1 185 ? 17.526 7.536 -4.392 1.00 87.00 185 ILE A C 1
ATOM 1530 O O . ILE A 1 185 ? 17.818 7.037 -5.475 1.00 87.00 185 ILE A O 1
ATOM 1534 N N . GLN A 1 186 ? 18.008 8.729 -4.024 1.00 91.75 186 GLN A N 1
ATOM 1535 C CA . GLN A 1 186 ? 18.898 9.511 -4.889 1.00 91.75 186 GLN A CA 1
ATOM 1536 C C . GLN A 1 186 ? 20.242 8.810 -5.133 1.00 91.75 186 GLN A C 1
ATOM 1538 O O . GLN A 1 186 ? 20.777 8.886 -6.238 1.00 91.75 186 GLN A O 1
ATOM 1543 N N . THR A 1 187 ? 20.799 8.128 -4.131 1.00 94.19 187 THR A N 1
ATOM 1544 C CA . THR A 1 187 ? 22.039 7.350 -4.274 1.00 94.19 187 THR A CA 1
ATOM 1545 C C . THR A 1 187 ? 21.843 6.164 -5.214 1.00 94.19 187 THR A C 1
ATOM 1547 O O . THR A 1 187 ? 22.647 5.983 -6.128 1.00 94.19 187 THR A O 1
ATOM 1550 N N . ILE A 1 188 ? 20.764 5.397 -5.037 1.00 93.62 188 ILE A N 1
ATOM 1551 C CA . ILE A 1 188 ? 20.416 4.269 -5.909 1.00 93.62 188 ILE A CA 1
ATOM 1552 C C . ILE A 1 188 ? 20.172 4.742 -7.338 1.00 93.62 188 ILE A C 1
ATOM 1554 O O . ILE A 1 188 ? 20.773 4.197 -8.261 1.00 93.62 188 ILE A O 1
ATOM 1558 N N . LYS A 1 189 ? 19.386 5.808 -7.524 1.00 94.00 189 LYS A N 1
ATOM 1559 C CA . LYS A 1 189 ? 19.142 6.412 -8.838 1.00 94.00 189 LYS A CA 1
ATOM 1560 C C . LYS A 1 189 ? 20.451 6.767 -9.549 1.00 94.00 189 LYS A C 1
ATOM 1562 O O . LYS A 1 189 ? 20.664 6.335 -10.676 1.00 94.00 189 LYS A O 1
ATOM 1567 N N . LYS A 1 190 ? 21.367 7.471 -8.873 1.00 94.88 190 LYS A N 1
ATOM 1568 C CA . LYS A 1 190 ? 22.686 7.822 -9.434 1.00 94.88 190 LYS A CA 1
ATOM 1569 C C . LYS A 1 190 ? 23.537 6.596 -9.766 1.00 94.88 190 LYS A C 1
ATOM 1571 O O . LYS A 1 190 ? 24.246 6.604 -10.768 1.00 94.88 190 LYS A O 1
ATOM 1576 N N . ARG A 1 191 ? 23.502 5.556 -8.924 1.00 95.25 191 ARG A N 1
ATOM 1577 C CA . ARG A 1 191 ? 24.241 4.303 -9.156 1.00 95.25 191 ARG A CA 1
ATOM 1578 C C . ARG A 1 191 ? 23.697 3.581 -10.391 1.00 95.25 191 ARG A C 1
ATOM 1580 O O . ARG A 1 191 ? 24.489 3.186 -11.238 1.00 95.25 191 ARG A O 1
ATOM 1587 N N . ILE A 1 192 ? 22.376 3.488 -10.529 1.00 95.31 192 ILE A N 1
ATOM 1588 C CA . ILE A 1 192 ? 21.700 2.936 -11.710 1.00 95.31 192 ILE A CA 1
ATOM 1589 C C . ILE A 1 192 ? 22.066 3.724 -12.971 1.00 95.31 192 ILE A C 1
ATOM 1591 O O . ILE A 1 192 ? 22.522 3.128 -13.940 1.00 95.31 192 ILE A O 1
ATOM 1595 N N . GLU A 1 193 ? 21.934 5.052 -12.955 1.00 93.19 193 GLU A N 1
ATOM 1596 C CA . GLU A 1 193 ? 22.287 5.898 -14.104 1.00 93.19 193 GLU A CA 1
ATOM 1597 C C . GLU A 1 193 ? 23.751 5.691 -14.514 1.00 93.19 193 GLU A C 1
ATOM 1599 O O . GLU A 1 193 ? 24.043 5.488 -15.686 1.00 93.19 193 GLU A O 1
ATOM 1604 N N . LYS A 1 194 ? 24.670 5.655 -13.544 1.00 94.62 194 LYS A N 1
ATOM 1605 C CA . LYS A 1 194 ? 26.102 5.464 -13.799 1.00 94.62 194 LYS A CA 1
ATOM 1606 C C . LYS A 1 194 ? 26.445 4.084 -14.371 1.00 94.62 194 LYS A C 1
ATOM 1608 O O . LYS A 1 194 ? 27.347 3.988 -15.197 1.00 94.62 194 LYS A O 1
ATOM 1613 N N . HIS A 1 195 ? 25.810 3.026 -13.870 1.00 94.50 195 HIS A N 1
ATOM 1614 C CA . HIS A 1 195 ? 26.235 1.644 -14.126 1.00 94.50 195 HIS A CA 1
ATOM 1615 C C . HIS A 1 195 ? 25.355 0.876 -15.104 1.00 94.50 195 HIS A C 1
ATOM 1617 O O . HIS A 1 195 ? 25.768 -0.194 -15.539 1.00 94.50 195 HIS A O 1
ATOM 1623 N N . LEU A 1 196 ? 24.170 1.383 -15.446 1.00 94.75 196 LEU A N 1
ATOM 1624 C CA . LEU A 1 196 ? 23.269 0.730 -16.393 1.00 94.75 196 LEU A CA 1
ATOM 1625 C C . LEU A 1 196 ? 23.077 1.532 -17.678 1.00 94.75 196 LEU A C 1
ATOM 1627 O O . LEU A 1 196 ? 22.735 0.923 -18.684 1.00 94.75 196 LEU A O 1
ATOM 1631 N N . VAL A 1 197 ? 23.301 2.850 -17.696 1.00 94.44 197 VAL A N 1
ATOM 1632 C CA . VAL A 1 197 ? 23.134 3.679 -18.906 1.00 94.44 197 VAL A CA 1
ATOM 1633 C C . VAL A 1 197 ? 24.449 3.768 -19.676 1.00 94.44 197 VAL A C 1
ATOM 1635 O O . VAL A 1 197 ? 25.522 3.897 -19.088 1.00 94.44 197 VAL A O 1
ATOM 1638 N N . LYS A 1 198 ? 24.376 3.707 -21.008 1.00 92.38 198 LYS A N 1
ATOM 1639 C CA . LYS A 1 198 ? 25.536 3.878 -21.886 1.00 92.38 198 LYS A CA 1
ATOM 1640 C C . LYS A 1 198 ? 26.132 5.276 -21.733 1.00 92.38 198 LYS A C 1
ATOM 1642 O O . LYS A 1 198 ? 25.424 6.281 -21.789 1.00 92.38 198 LYS A O 1
ATOM 1647 N N . ASN A 1 199 ? 27.453 5.338 -21.623 1.00 89.56 199 ASN A N 1
ATOM 1648 C CA . ASN A 1 199 ? 28.190 6.595 -21.645 1.00 89.56 199 ASN A CA 1
ATOM 1649 C C . ASN A 1 199 ? 28.458 7.021 -23.098 1.00 89.56 199 ASN A C 1
ATOM 1651 O O . ASN A 1 199 ? 29.521 6.731 -23.641 1.00 89.56 199 ASN A O 1
ATOM 1655 N N . LEU A 1 200 ? 27.463 7.646 -23.730 1.00 86.75 200 LEU A N 1
ATOM 1656 C CA . LEU A 1 200 ? 27.543 8.122 -25.114 1.00 86.75 200 LEU A CA 1
ATOM 1657 C C . LEU A 1 200 ? 28.030 9.578 -25.182 1.00 86.75 200 LEU A C 1
ATOM 1659 O O . LEU A 1 200 ? 27.672 10.418 -24.350 1.00 86.75 200 LEU A O 1
ATOM 1663 N N . THR A 1 201 ? 28.800 9.896 -26.217 1.00 89.56 201 THR A N 1
ATOM 1664 C CA . THR A 1 201 ? 29.151 11.267 -26.606 1.00 89.56 201 THR A CA 1
ATOM 1665 C C . THR A 1 201 ? 27.927 12.030 -27.124 1.00 89.56 201 THR A C 1
ATOM 1667 O O . THR A 1 201 ? 26.912 11.450 -27.503 1.00 89.56 201 THR A O 1
ATOM 1670 N N . LEU A 1 202 ? 28.013 13.363 -27.198 1.00 87.62 202 LEU A N 1
ATOM 1671 C CA . LEU A 1 202 ? 26.935 14.199 -27.751 1.00 87.62 202 LEU A CA 1
ATOM 1672 C C . LEU A 1 202 ? 26.574 13.852 -29.207 1.00 87.62 202 LEU A C 1
ATOM 1674 O O . LEU A 1 202 ? 25.420 14.017 -29.594 1.00 87.62 202 LEU A O 1
ATOM 1678 N N . ALA A 1 203 ? 27.546 13.415 -30.013 1.00 88.94 203 ALA A N 1
ATOM 1679 C CA . ALA A 1 203 ? 27.311 13.025 -31.402 1.00 88.94 203 ALA A CA 1
ATOM 1680 C C . ALA A 1 203 ? 26.507 11.721 -31.472 1.00 88.94 203 ALA A C 1
ATOM 1682 O O . ALA A 1 203 ? 25.455 11.689 -32.104 1.00 88.94 203 ALA A O 1
ATOM 1683 N N . GLU A 1 204 ? 26.930 10.705 -30.718 1.00 86.44 204 GLU A N 1
ATOM 1684 C CA . GLU A 1 204 ? 26.207 9.435 -30.602 1.00 86.44 204 GLU A CA 1
ATOM 1685 C C . GLU A 1 204 ? 24.797 9.661 -30.042 1.00 86.44 204 GLU A C 1
ATOM 1687 O O . GLU A 1 204 ? 23.826 9.152 -30.587 1.00 86.44 204 GLU A O 1
ATOM 1692 N N . TRP A 1 205 ? 24.632 10.511 -29.023 1.00 85.75 205 TRP A N 1
ATOM 1693 C CA . TRP A 1 205 ? 23.302 10.856 -28.509 1.00 85.75 205 TRP A CA 1
ATOM 1694 C C . TRP A 1 205 ? 22.371 11.431 -29.579 1.00 85.75 205 TRP A C 1
ATOM 1696 O O . TRP A 1 205 ? 21.185 11.113 -29.573 1.00 85.75 205 TRP A O 1
ATOM 1706 N N . ARG A 1 206 ? 22.878 12.265 -30.496 1.00 84.75 206 ARG A N 1
ATOM 1707 C CA . ARG A 1 206 ? 22.071 12.836 -31.588 1.00 84.75 206 ARG A CA 1
ATOM 1708 C C . ARG A 1 206 ? 21.632 11.777 -32.591 1.00 84.75 206 ARG A C 1
ATOM 1710 O O . ARG A 1 206 ? 20.507 11.851 -33.071 1.00 84.75 206 ARG A O 1
ATOM 1717 N N . GLU A 1 207 ? 22.485 10.801 -32.874 1.00 84.31 207 GLU A N 1
ATOM 1718 C CA . GLU A 1 207 ? 22.156 9.677 -33.757 1.00 84.31 207 GLU A CA 1
ATOM 1719 C C . GLU A 1 207 ? 21.138 8.729 -33.109 1.00 84.31 207 GLU A C 1
ATOM 1721 O O . GLU A 1 207 ? 20.202 8.270 -33.761 1.00 84.31 207 GLU A O 1
ATOM 1726 N N . TYR A 1 208 ? 21.274 8.487 -31.803 1.00 85.81 208 TYR A N 1
ATOM 1727 C CA . TYR A 1 208 ? 20.371 7.625 -31.042 1.00 85.81 208 TYR A CA 1
ATOM 1728 C C . TYR A 1 208 ? 19.052 8.306 -30.656 1.00 85.81 208 TYR A C 1
ATOM 1730 O O . TYR A 1 208 ? 18.101 7.604 -30.321 1.00 85.81 208 TYR A O 1
ATOM 1738 N N . ALA A 1 209 ? 18.961 9.639 -30.686 1.00 85.44 209 ALA A N 1
ATOM 1739 C CA . ALA A 1 209 ? 17.802 10.375 -30.176 1.00 85.44 209 ALA A CA 1
ATOM 1740 C C . ALA A 1 209 ? 16.478 9.918 -30.809 1.00 85.44 209 ALA A C 1
ATOM 1742 O O . ALA A 1 209 ? 15.504 9.712 -30.086 1.00 85.44 209 ALA A O 1
ATOM 1743 N N . GLU A 1 210 ? 16.460 9.709 -32.130 1.00 85.25 210 GLU A N 1
ATOM 1744 C CA . GLU A 1 210 ? 15.269 9.225 -32.837 1.00 85.25 210 GLU A CA 1
ATOM 1745 C C . GLU A 1 210 ? 14.945 7.777 -32.441 1.00 85.25 210 GLU A C 1
ATOM 1747 O O . GLU A 1 210 ? 13.807 7.482 -32.096 1.00 85.25 210 GLU A O 1
ATOM 1752 N N . LEU A 1 211 ? 15.941 6.883 -32.397 1.00 89.38 211 LEU A N 1
ATOM 1753 C CA . LEU A 1 211 ? 15.764 5.488 -31.971 1.00 89.38 211 LEU A CA 1
ATOM 1754 C C . LEU A 1 211 ? 15.182 5.394 -30.553 1.00 89.38 211 LEU A C 1
ATOM 1756 O O . LEU A 1 211 ? 14.216 4.668 -30.328 1.00 89.38 211 LEU A O 1
ATOM 1760 N N . LEU A 1 212 ? 15.742 6.145 -29.603 1.00 89.81 212 LEU A N 1
ATOM 1761 C CA . LEU A 1 212 ? 15.371 6.092 -28.186 1.00 89.81 212 LEU A CA 1
ATOM 1762 C C . LEU A 1 212 ? 13.964 6.618 -27.897 1.00 89.81 212 LEU A C 1
ATOM 1764 O O . LEU A 1 212 ? 13.424 6.340 -26.828 1.00 89.81 212 LEU A O 1
ATOM 1768 N N . GLU A 1 213 ? 13.370 7.364 -28.825 1.00 87.81 213 GLU A N 1
ATOM 1769 C CA . GLU A 1 213 ? 11.973 7.786 -28.746 1.00 87.81 213 GLU A CA 1
ATOM 1770 C C . GLU A 1 213 ? 11.003 6.609 -28.967 1.00 87.81 213 GLU A C 1
ATOM 1772 O O . GLU A 1 213 ? 9.877 6.621 -28.458 1.00 87.81 213 GLU A O 1
ATOM 1777 N N . PHE A 1 214 ? 11.434 5.585 -29.709 1.00 91.38 214 PHE A N 1
ATOM 1778 C CA . PHE A 1 214 ? 10.631 4.403 -30.034 1.00 91.38 214 PHE A CA 1
ATOM 1779 C C . PHE A 1 214 ? 11.061 3.159 -29.250 1.00 91.38 214 PHE A C 1
ATOM 1781 O O . PHE A 1 214 ? 10.207 2.367 -28.854 1.00 91.38 214 PHE A O 1
ATOM 1788 N N . GLU A 1 215 ? 12.364 3.002 -29.014 1.00 92.69 215 GLU A N 1
ATOM 1789 C CA . GLU A 1 215 ? 12.982 1.873 -28.312 1.00 92.69 215 GLU A CA 1
ATOM 1790 C C . GLU A 1 215 ? 13.945 2.397 -27.235 1.00 92.69 215 GLU A C 1
ATOM 1792 O O . GLU A 1 215 ? 15.171 2.348 -27.389 1.00 92.69 215 GLU A O 1
ATOM 1797 N N . PRO A 1 216 ? 13.410 2.937 -26.126 1.00 93.81 216 PRO A N 1
ATOM 1798 C CA . PRO A 1 216 ? 14.220 3.526 -25.066 1.00 93.81 216 PRO A CA 1
ATOM 1799 C C . PRO A 1 216 ? 15.225 2.551 -24.452 1.00 93.81 216 PRO A C 1
ATOM 1801 O O . PRO A 1 216 ? 16.271 3.002 -23.985 1.00 93.81 216 PRO A O 1
ATOM 1804 N N . CYS A 1 217 ? 14.962 1.242 -24.516 1.00 94.06 217 CYS A N 1
ATOM 1805 C CA . CYS A 1 217 ? 15.811 0.193 -23.959 1.00 94.06 217 CYS A CA 1
ATOM 1806 C C . CYS A 1 217 ? 17.252 0.232 -24.494 1.00 94.06 217 CYS A C 1
ATOM 1808 O O . CYS A 1 217 ? 18.189 -0.123 -23.779 1.00 94.06 217 CYS A O 1
ATOM 1810 N N . TYR A 1 218 ? 17.471 0.762 -25.705 1.00 92.31 218 TYR A N 1
ATOM 1811 C CA . TYR A 1 218 ? 18.807 0.904 -26.289 1.00 92.31 218 TYR A CA 1
ATOM 1812 C C . TYR A 1 218 ? 19.725 1.874 -25.534 1.00 92.31 218 TYR A C 1
ATOM 1814 O O . TYR A 1 218 ? 20.934 1.873 -25.796 1.00 92.31 218 TYR A O 1
ATOM 1822 N N . ARG A 1 219 ? 19.201 2.667 -24.585 1.00 92.81 219 ARG A N 1
ATOM 1823 C CA . ARG A 1 219 ? 20.021 3.511 -23.696 1.00 92.81 219 ARG A CA 1
ATOM 1824 C C . ARG A 1 219 ? 20.804 2.703 -22.666 1.00 92.81 219 ARG A C 1
ATOM 1826 O O . ARG A 1 219 ? 21.792 3.210 -22.138 1.00 92.81 219 ARG A O 1
ATOM 1833 N N . PHE A 1 220 ? 20.372 1.482 -22.359 1.00 94.69 220 PHE A N 1
ATOM 1834 C CA . PHE A 1 220 ? 20.998 0.656 -21.335 1.00 94.69 220 PHE A CA 1
ATOM 1835 C C . PHE A 1 220 ? 22.166 -0.162 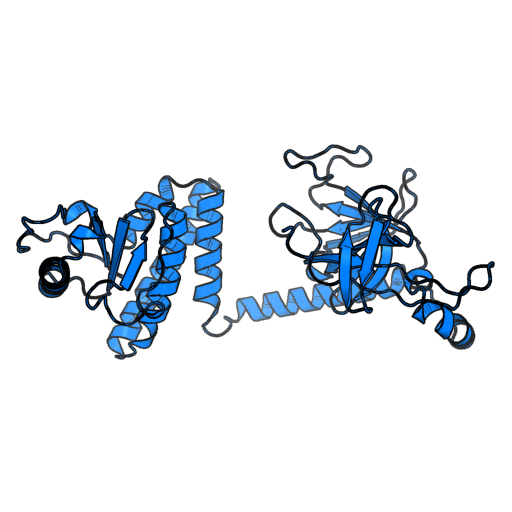-21.898 1.00 94.69 220 PHE A C 1
ATOM 1837 O O . PHE A 1 220 ? 22.166 -0.566 -23.060 1.00 94.69 220 PHE A O 1
ATOM 1844 N N . MET A 1 221 ? 23.183 -0.400 -21.069 1.00 93.06 221 MET A N 1
ATOM 1845 C CA . MET A 1 221 ? 24.315 -1.285 -21.371 1.00 93.06 221 MET A CA 1
ATOM 1846 C C . MET A 1 221 ? 23.914 -2.762 -21.341 1.00 93.06 221 MET A C 1
ATOM 1848 O O . MET A 1 221 ? 24.500 -3.565 -22.059 1.00 93.06 221 MET A O 1
ATOM 1852 N N . TYR A 1 222 ? 22.901 -3.104 -20.543 1.00 92.94 222 TYR A N 1
ATOM 1853 C CA . TYR A 1 222 ? 22.384 -4.459 -20.382 1.00 92.94 222 TYR A CA 1
ATOM 1854 C C . TYR A 1 222 ? 20.944 -4.526 -20.886 1.00 92.94 222 TYR A C 1
ATOM 1856 O O . TYR A 1 222 ? 20.143 -3.640 -20.599 1.00 92.94 222 TYR A O 1
ATOM 1864 N N . SER A 1 223 ? 20.607 -5.592 -21.614 1.00 92.75 223 SER A N 1
ATOM 1865 C CA . SER A 1 223 ? 19.238 -5.839 -22.091 1.00 92.75 223 SER A CA 1
ATOM 1866 C C . SER A 1 223 ? 18.300 -6.315 -20.981 1.00 92.75 223 SER A C 1
ATOM 1868 O O . SER A 1 223 ? 17.083 -6.189 -21.092 1.00 92.75 223 SER A O 1
ATOM 1870 N N . SER A 1 224 ? 18.857 -6.906 -19.926 1.00 94.44 224 SER A N 1
ATOM 1871 C CA . SER A 1 224 ? 18.104 -7.548 -18.856 1.00 94.44 224 SER A CA 1
ATOM 1872 C C . SER A 1 224 ? 18.811 -7.383 -17.518 1.00 94.44 224 SER A C 1
ATOM 1874 O O . SER A 1 224 ? 20.011 -7.110 -17.473 1.00 94.44 224 SER A O 1
ATOM 1876 N N . LEU A 1 225 ? 18.063 -7.581 -16.437 1.00 94.81 225 LEU A N 1
ATOM 1877 C CA . LEU A 1 225 ? 18.588 -7.663 -15.077 1.00 94.81 225 LEU A CA 1
ATOM 1878 C C . LEU A 1 225 ? 17.953 -8.834 -14.336 1.00 94.81 225 LEU A C 1
ATOM 1880 O O . LEU A 1 225 ? 16.811 -9.212 -14.617 1.00 94.81 225 LEU A O 1
ATOM 1884 N N . ASN A 1 226 ? 18.679 -9.356 -13.354 1.00 92.44 226 ASN A N 1
ATOM 1885 C CA . ASN A 1 226 ? 18.115 -10.244 -12.348 1.00 92.44 226 ASN A CA 1
ATOM 1886 C C . ASN A 1 226 ? 17.471 -9.389 -11.253 1.00 92.44 226 ASN A C 1
ATOM 1888 O O . ASN A 1 226 ? 18.130 -8.543 -10.656 1.00 92.44 226 ASN A O 1
ATOM 1892 N N . ILE A 1 227 ? 16.190 -9.599 -10.978 1.00 92.06 227 ILE A N 1
ATOM 1893 C CA . ILE A 1 227 ? 15.470 -8.970 -9.870 1.00 92.06 227 ILE A CA 1
ATOM 1894 C C . ILE A 1 227 ? 15.321 -10.017 -8.778 1.00 92.06 227 ILE A C 1
ATOM 1896 O O . ILE A 1 227 ? 14.692 -11.049 -9.007 1.00 92.06 227 ILE A O 1
ATOM 1900 N N . ARG A 1 228 ? 15.919 -9.778 -7.609 1.00 89.75 228 ARG A N 1
ATOM 1901 C CA . ARG A 1 228 ? 15.978 -10.740 -6.500 1.00 89.75 228 ARG A CA 1
ATOM 1902 C C . ARG A 1 228 ? 15.437 -10.125 -5.220 1.00 89.75 228 ARG A C 1
ATOM 1904 O O . ARG A 1 228 ? 15.822 -9.018 -4.856 1.00 89.75 228 ARG A O 1
ATOM 1911 N N . SER A 1 229 ? 14.573 -10.844 -4.509 1.00 88.00 229 SER A N 1
ATOM 1912 C CA . SER A 1 229 ? 14.230 -10.478 -3.132 1.00 88.00 229 SER A CA 1
ATOM 1913 C C . SER A 1 229 ? 15.484 -10.500 -2.259 1.00 88.00 229 SER A C 1
ATOM 1915 O O . SER A 1 229 ? 16.315 -11.396 -2.399 1.00 88.00 229 SER A O 1
ATOM 1917 N N . ILE A 1 230 ? 15.612 -9.581 -1.303 1.00 87.50 230 ILE A N 1
ATOM 1918 C CA . ILE A 1 230 ? 16.654 -9.690 -0.261 1.00 87.50 230 ILE A CA 1
ATOM 1919 C C . ILE A 1 230 ? 16.490 -10.947 0.614 1.00 87.50 230 ILE A C 1
ATOM 1921 O O . ILE A 1 230 ? 17.447 -11.427 1.230 1.00 87.50 230 ILE A O 1
ATOM 1925 N N . GLU A 1 231 ? 15.277 -11.497 0.650 1.00 83.50 231 GLU A N 1
ATOM 1926 C CA . GLU A 1 231 ? 14.943 -12.729 1.363 1.00 83.50 231 GLU A CA 1
ATOM 1927 C C . GLU A 1 231 ? 15.137 -13.979 0.495 1.00 83.50 231 GLU A C 1
ATOM 1929 O O . GLU A 1 231 ? 14.999 -15.097 0.990 1.00 83.50 231 GLU A O 1
ATOM 1934 N N . ASP A 1 232 ? 15.491 -13.815 -0.784 1.00 82.06 232 ASP A N 1
ATOM 1935 C CA . ASP A 1 232 ? 15.714 -14.936 -1.686 1.00 82.06 232 ASP A CA 1
ATOM 1936 C C . ASP A 1 232 ? 16.887 -15.813 -1.212 1.00 82.06 232 ASP A C 1
ATOM 1938 O O . ASP A 1 232 ? 17.982 -15.350 -0.865 1.00 82.06 232 ASP A O 1
ATOM 1942 N N . ARG A 1 233 ? 16.628 -17.119 -1.203 1.00 81.81 233 ARG A N 1
ATOM 1943 C CA . ARG A 1 233 ? 17.588 -18.192 -0.911 1.00 81.81 233 ARG A CA 1
ATOM 1944 C C . ARG A 1 233 ? 17.563 -19.290 -1.975 1.00 81.81 233 ARG A C 1
ATOM 1946 O O . ARG A 1 233 ? 18.290 -20.263 -1.833 1.00 81.81 233 ARG A O 1
ATOM 1953 N N . SER A 1 234 ? 16.709 -19.143 -2.989 1.00 80.69 234 SER A N 1
ATOM 1954 C CA . SER A 1 234 ? 16.432 -20.175 -3.991 1.00 80.69 234 SER A CA 1
ATOM 1955 C C . SER A 1 234 ? 17.311 -20.060 -5.229 1.00 80.69 234 SER A C 1
ATOM 1957 O O . SER A 1 234 ? 17.564 -21.064 -5.877 1.00 80.69 234 SER A O 1
ATOM 1959 N N . TYR A 1 235 ? 17.823 -18.869 -5.542 1.00 82.44 235 TYR A N 1
ATOM 1960 C CA . TYR A 1 235 ? 18.682 -18.670 -6.706 1.00 82.44 235 TYR A CA 1
ATOM 1961 C C . TYR A 1 235 ? 19.890 -19.630 -6.748 1.00 82.44 235 TYR A C 1
ATOM 1963 O O . TYR A 1 235 ? 20.579 -19.766 -5.732 1.00 82.44 235 TYR A O 1
ATOM 1971 N N . PRO A 1 236 ? 20.217 -20.222 -7.914 1.00 82.75 236 PRO A N 1
ATOM 1972 C CA . PRO A 1 236 ? 19.612 -19.996 -9.234 1.00 82.75 236 PRO A CA 1
ATOM 1973 C C . PRO A 1 236 ? 18.398 -20.891 -9.542 1.00 82.75 236 PRO A C 1
ATOM 1975 O O . PRO A 1 236 ? 17.904 -20.890 -10.668 1.00 82.75 236 PRO A O 1
ATOM 1978 N N . GLU A 1 237 ? 17.911 -21.672 -8.580 1.00 82.25 237 GLU A N 1
ATOM 1979 C CA . GLU A 1 237 ? 16.753 -22.547 -8.757 1.00 82.25 237 GLU A CA 1
ATOM 1980 C C . GLU A 1 237 ? 15.447 -21.736 -8.741 1.00 82.25 237 GLU A C 1
ATOM 1982 O O . GLU A 1 237 ? 15.290 -20.762 -7.999 1.00 82.25 237 GLU A O 1
ATOM 1987 N N . LEU A 1 238 ? 14.494 -22.122 -9.591 1.00 69.81 238 LEU A N 1
ATOM 1988 C CA . LEU A 1 238 ? 13.147 -21.553 -9.591 1.00 69.81 238 LEU A CA 1
ATOM 1989 C C . LEU A 1 238 ? 12.289 -22.355 -8.617 1.00 69.81 238 LEU A C 1
ATOM 1991 O O . LEU A 1 238 ? 11.791 -23.428 -8.956 1.00 69.81 238 LEU A O 1
ATOM 1995 N N . VAL A 1 239 ? 12.152 -21.837 -7.399 1.00 66.75 239 VAL A N 1
ATOM 1996 C CA . VAL A 1 239 ? 11.237 -22.382 -6.396 1.00 66.75 239 VAL A CA 1
ATOM 1997 C C . VAL A 1 239 ? 10.076 -21.410 -6.248 1.00 66.75 239 VAL A C 1
ATOM 1999 O O . VAL A 1 239 ? 10.248 -20.293 -5.754 1.00 66.75 239 VAL A O 1
ATOM 2002 N N . GLU A 1 240 ? 8.896 -21.844 -6.685 1.00 62.44 240 GLU A N 1
ATOM 2003 C CA . GLU A 1 240 ? 7.659 -21.109 -6.444 1.00 62.44 240 GLU A CA 1
ATOM 2004 C C . GLU A 1 240 ? 7.402 -21.048 -4.936 1.00 62.44 240 GLU A C 1
ATOM 2006 O O . GLU A 1 240 ? 7.460 -22.060 -4.231 1.00 62.44 240 GLU A O 1
ATOM 2011 N N . ASN A 1 241 ? 7.129 -19.851 -4.421 1.00 58.56 241 ASN A N 1
ATOM 2012 C CA . ASN A 1 241 ? 6.658 -19.708 -3.051 1.00 58.56 241 ASN A CA 1
ATOM 2013 C C . ASN A 1 241 ? 5.215 -20.236 -2.916 1.00 58.56 241 ASN A C 1
ATOM 2015 O O . ASN A 1 241 ? 4.552 -20.552 -3.903 1.00 58.56 241 ASN A O 1
ATOM 2019 N N . GLU A 1 242 ? 4.687 -20.293 -1.689 1.00 51.38 242 GLU A N 1
ATOM 2020 C CA . GLU A 1 242 ? 3.325 -20.788 -1.402 1.00 51.38 242 GLU A CA 1
ATOM 2021 C C . GLU A 1 242 ? 2.203 -20.048 -2.167 1.00 51.38 242 GLU A C 1
ATOM 2023 O O . GLU A 1 242 ? 1.067 -20.522 -2.213 1.00 51.38 242 GLU A O 1
ATOM 2028 N N . LYS A 1 243 ? 2.511 -18.897 -2.780 1.00 52.47 243 LYS A N 1
ATOM 2029 C CA . LYS A 1 243 ? 1.602 -18.072 -3.585 1.00 52.47 243 LYS A CA 1
ATOM 2030 C C . LYS A 1 243 ? 1.862 -18.164 -5.100 1.00 52.47 243 LYS A C 1
ATOM 2032 O O . LYS A 1 243 ? 1.203 -17.453 -5.855 1.00 52.47 243 LYS A O 1
ATOM 2037 N N . GLY A 1 244 ? 2.796 -19.004 -5.554 1.00 55.88 244 GLY A N 1
ATOM 2038 C CA . GLY A 1 244 ? 3.131 -19.179 -6.974 1.00 55.88 244 GLY A CA 1
ATOM 2039 C C . GLY A 1 244 ? 4.042 -18.094 -7.564 1.00 55.88 244 GLY A C 1
ATOM 2040 O O . GLY A 1 244 ? 4.147 -17.990 -8.785 1.00 55.88 244 GLY A O 1
ATOM 2041 N N . TYR A 1 245 ? 4.692 -17.270 -6.733 1.00 61.59 245 TYR A N 1
ATOM 2042 C CA . TYR A 1 245 ? 5.673 -16.275 -7.182 1.00 61.59 245 TYR A CA 1
ATOM 2043 C C . TYR A 1 245 ? 7.102 -16.769 -6.948 1.00 61.59 245 TYR A C 1
ATOM 2045 O O . TYR A 1 245 ? 7.420 -17.330 -5.899 1.00 61.59 245 TYR A O 1
ATOM 2053 N N . ASN A 1 246 ? 7.987 -16.515 -7.911 1.00 72.31 246 ASN A N 1
ATOM 2054 C CA . ASN A 1 246 ? 9.415 -16.760 -7.739 1.00 72.31 246 ASN A CA 1
ATOM 2055 C C . ASN A 1 246 ? 10.046 -15.600 -6.963 1.00 72.31 246 ASN A C 1
ATOM 2057 O O . ASN A 1 246 ? 9.812 -14.435 -7.283 1.00 72.31 246 ASN A O 1
ATOM 2061 N N . ASN A 1 247 ? 10.898 -15.915 -5.986 1.00 79.88 247 ASN A N 1
ATOM 2062 C CA . ASN A 1 247 ? 11.631 -14.907 -5.207 1.00 79.88 247 ASN A CA 1
ATOM 2063 C C . ASN A 1 247 ? 12.714 -14.183 -6.028 1.00 79.88 247 ASN A C 1
ATOM 2065 O O . ASN A 1 247 ? 13.302 -13.197 -5.566 1.00 79.88 247 ASN A O 1
ATOM 2069 N N . TRP A 1 248 ? 12.958 -14.653 -7.251 1.00 86.75 248 TRP A N 1
ATOM 2070 C CA . TRP A 1 248 ? 13.758 -13.969 -8.246 1.00 86.75 248 TRP A CA 1
ATOM 2071 C C . TRP A 1 248 ? 13.196 -14.141 -9.661 1.00 86.75 248 TRP A C 1
ATOM 2073 O O . TRP A 1 248 ? 12.502 -15.110 -9.965 1.00 86.75 248 TRP A O 1
ATOM 2083 N N . MET A 1 249 ? 13.520 -13.200 -10.546 1.00 88.31 249 MET A N 1
ATOM 2084 C CA . MET A 1 249 ? 13.195 -13.280 -11.970 1.00 88.31 249 MET A CA 1
ATOM 2085 C C . MET A 1 249 ? 14.188 -12.496 -12.820 1.00 88.31 249 MET A C 1
ATOM 2087 O O . MET A 1 249 ? 14.704 -11.465 -12.398 1.00 88.31 249 MET A O 1
ATOM 2091 N N . LYS A 1 250 ? 14.421 -12.958 -14.049 1.00 91.12 250 LYS A N 1
ATOM 2092 C CA . LYS A 1 250 ? 15.135 -12.191 -15.072 1.00 91.12 250 LYS A CA 1
ATOM 2093 C C . LYS A 1 250 ? 14.127 -11.379 -15.882 1.00 91.12 250 LYS A C 1
ATOM 2095 O O . LYS A 1 250 ? 13.189 -11.953 -16.432 1.00 91.12 250 LYS A O 1
ATOM 2100 N N . LEU A 1 251 ? 14.338 -10.070 -15.984 1.00 93.12 251 LEU A N 1
ATOM 2101 C CA . LEU A 1 251 ? 13.446 -9.163 -16.709 1.00 93.12 251 LEU A CA 1
ATOM 2102 C C . LEU A 1 251 ? 14.193 -8.325 -17.744 1.00 93.12 251 LEU A C 1
ATOM 2104 O O . LEU A 1 251 ? 15.324 -7.902 -17.506 1.00 93.12 251 LEU A O 1
ATOM 2108 N N . GLU A 1 252 ? 13.546 -8.061 -18.882 1.00 95.62 252 GLU A N 1
ATOM 2109 C CA . GLU A 1 252 ? 14.062 -7.160 -19.916 1.00 95.62 252 GLU A CA 1
ATOM 2110 C C . GLU A 1 252 ? 13.856 -5.703 -19.496 1.00 95.62 252 GLU A C 1
ATOM 2112 O O . GLU A 1 252 ? 12.753 -5.304 -19.114 1.00 95.62 252 GLU A O 1
ATOM 2117 N N . LEU A 1 253 ? 14.920 -4.903 -19.560 1.00 95.88 253 LEU A N 1
ATOM 2118 C CA . LEU A 1 253 ? 14.855 -3.469 -19.289 1.00 95.88 253 LEU A CA 1
ATOM 2119 C C . LEU A 1 253 ? 14.160 -2.756 -20.448 1.00 95.88 253 LEU A C 1
ATOM 2121 O O . LEU A 1 253 ? 14.558 -2.917 -21.603 1.00 95.88 253 LEU A O 1
ATOM 2125 N N . TRP A 1 254 ? 13.164 -1.925 -20.138 1.00 95.75 254 TRP A N 1
ATOM 2126 C CA . TRP A 1 254 ? 12.459 -1.136 -21.142 1.00 95.75 254 TRP A CA 1
ATOM 2127 C C . TRP A 1 254 ? 12.827 0.348 -21.096 1.00 95.75 254 TRP A C 1
ATOM 2129 O O . TRP A 1 254 ? 13.395 0.861 -22.057 1.00 95.75 254 TRP A O 1
ATOM 2139 N N . ASP A 1 255 ? 12.548 1.045 -19.995 1.00 95.06 255 ASP A N 1
ATOM 2140 C CA . ASP A 1 255 ? 12.883 2.468 -19.834 1.00 95.06 255 ASP A CA 1
ATOM 2141 C C . ASP A 1 255 ? 12.980 2.860 -18.351 1.00 95.06 255 ASP A C 1
ATOM 2143 O O . ASP A 1 255 ? 12.762 2.061 -17.444 1.00 95.06 255 ASP A O 1
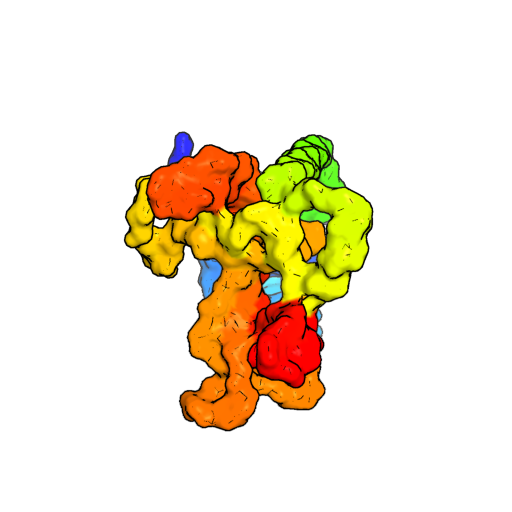ATOM 2147 N N . PHE A 1 256 ? 13.295 4.121 -18.095 1.00 93.31 256 PHE A N 1
ATOM 2148 C CA . PHE A 1 256 ? 12.974 4.797 -16.852 1.00 93.31 256 PHE A CA 1
ATOM 2149 C C . PHE A 1 256 ? 11.539 5.321 -16.877 1.00 93.31 256 PHE A C 1
ATOM 2151 O O . PHE A 1 256 ? 11.038 5.780 -17.901 1.00 93.31 256 PHE A O 1
ATOM 2158 N N . TYR A 1 257 ? 10.922 5.374 -15.704 1.00 87.75 257 TYR A N 1
ATOM 2159 C CA . TYR A 1 257 ? 9.724 6.172 -15.461 1.00 87.75 257 TYR A CA 1
ATOM 2160 C C . TYR A 1 257 ? 9.983 7.100 -14.259 1.00 87.75 257 TYR A C 1
ATOM 2162 O O . TYR A 1 257 ? 11.007 6.949 -13.587 1.00 87.75 257 TYR A O 1
ATOM 2170 N N . PRO A 1 258 ? 9.110 8.084 -13.959 1.00 84.69 258 PRO A N 1
ATOM 2171 C CA . PRO A 1 258 ? 9.408 9.116 -12.962 1.00 84.69 258 PRO A CA 1
ATOM 2172 C C . PRO A 1 258 ? 9.919 8.612 -11.602 1.00 84.69 258 PRO A C 1
ATOM 2174 O O . PRO A 1 258 ? 10.786 9.264 -11.014 1.00 84.69 258 PRO A O 1
ATOM 2177 N N . ASN A 1 259 ? 9.436 7.454 -11.132 1.00 84.12 259 ASN A N 1
ATOM 2178 C CA . ASN A 1 259 ? 9.790 6.915 -9.817 1.00 84.12 259 ASN A CA 1
ATOM 2179 C C . ASN A 1 259 ? 10.746 5.711 -9.863 1.00 84.12 259 ASN A C 1
ATOM 2181 O O . ASN A 1 259 ? 11.073 5.189 -8.795 1.00 84.12 259 ASN A O 1
ATOM 2185 N N . GLY A 1 260 ? 11.214 5.254 -11.032 1.00 93.69 260 GLY A N 1
ATOM 2186 C CA . GLY A 1 260 ? 12.007 4.023 -11.085 1.00 93.69 260 GLY A CA 1
ATOM 2187 C C . GLY A 1 260 ? 12.341 3.473 -12.470 1.00 93.69 260 GLY A C 1
ATOM 2188 O O . GLY A 1 260 ? 12.485 4.209 -13.448 1.00 93.69 260 GLY A O 1
ATOM 2189 N N . LEU A 1 261 ? 12.484 2.148 -12.522 1.00 96.12 261 LEU A N 1
ATOM 2190 C CA . LEU A 1 261 ? 12.757 1.364 -13.726 1.00 96.12 261 LEU A CA 1
ATOM 2191 C C . LEU A 1 261 ? 11.480 0.691 -14.230 1.00 96.12 261 LEU A C 1
ATOM 2193 O O . LEU A 1 261 ? 10.689 0.168 -13.447 1.00 96.12 261 LEU A O 1
ATOM 2197 N N . GLU A 1 262 ? 11.297 0.683 -15.541 1.00 95.25 262 GLU A N 1
ATOM 2198 C CA . GLU A 1 262 ? 10.247 -0.059 -16.219 1.00 95.25 262 GLU A CA 1
ATOM 2199 C C . GLU A 1 262 ? 10.867 -1.250 -16.950 1.00 95.25 262 GLU A C 1
ATOM 2201 O O . GLU A 1 262 ? 11.825 -1.114 -17.718 1.00 95.25 262 GLU A O 1
ATOM 2206 N N . PHE A 1 263 ? 10.306 -2.422 -16.696 1.00 95.56 263 PHE A N 1
ATOM 2207 C CA . PHE A 1 263 ? 10.665 -3.670 -17.348 1.00 95.56 263 PHE A CA 1
ATOM 2208 C C . PHE A 1 263 ? 9.553 -4.098 -18.286 1.00 95.56 263 PHE A C 1
ATOM 2210 O O . PHE A 1 263 ? 8.401 -3.703 -18.107 1.00 95.56 263 PHE A O 1
ATOM 2217 N N . VAL A 1 264 ? 9.881 -4.941 -19.256 1.00 93.44 264 VAL A N 1
ATOM 2218 C CA . VAL A 1 264 ? 8.901 -5.525 -20.165 1.00 93.44 264 VAL A CA 1
ATOM 2219 C C . VAL A 1 264 ? 8.980 -7.046 -20.131 1.00 93.44 264 VAL A C 1
ATOM 2221 O O . VAL A 1 264 ? 10.051 -7.646 -20.136 1.00 93.44 264 VAL A O 1
ATOM 2224 N N . VAL A 1 265 ? 7.811 -7.672 -20.093 1.00 90.62 265 VAL A N 1
ATOM 2225 C CA . VAL A 1 265 ? 7.621 -9.104 -20.288 1.00 90.62 265 VAL A CA 1
ATOM 2226 C C . VAL A 1 265 ? 6.805 -9.269 -21.557 1.00 90.62 265 VAL A C 1
ATOM 2228 O O . VAL A 1 265 ? 5.681 -8.764 -21.671 1.00 90.62 265 VAL A O 1
ATOM 2231 N N . GLN A 1 266 ? 7.369 -9.965 -22.541 1.00 81.25 266 GLN A N 1
ATOM 2232 C CA . GLN A 1 266 ? 6.618 -10.318 -23.739 1.00 81.25 266 GLN A CA 1
ATOM 2233 C C . GLN A 1 266 ? 5.491 -11.271 -23.344 1.00 81.25 266 GLN A C 1
ATOM 2235 O O . GLN A 1 266 ? 5.726 -12.324 -22.753 1.00 81.25 266 GLN A O 1
ATOM 2240 N N . TYR A 1 267 ? 4.253 -10.869 -23.622 1.00 70.88 267 TYR A N 1
ATOM 2241 C CA . TYR A 1 267 ? 3.074 -11.561 -23.128 1.00 70.88 267 TYR A CA 1
ATOM 2242 C C . TYR A 1 267 ? 2.409 -12.338 -24.267 1.00 70.88 267 TYR A C 1
ATOM 2244 O O . TYR A 1 267 ? 2.320 -11.872 -25.401 1.00 70.88 267 TYR A O 1
ATOM 2252 N N . SER A 1 268 ? 1.930 -13.548 -23.980 1.00 62.12 268 SER A N 1
ATOM 2253 C CA . SER A 1 268 ? 1.351 -14.432 -25.003 1.00 62.12 268 SER A CA 1
ATOM 2254 C C . SER A 1 268 ? -0.068 -14.037 -25.427 1.00 62.12 268 SER A C 1
ATOM 2256 O O . SER A 1 268 ? -0.576 -14.544 -26.429 1.00 62.12 268 SER A O 1
ATOM 2258 N N . LYS A 1 269 ? -0.732 -13.131 -24.693 1.00 77.44 269 LYS A N 1
ATOM 2259 C CA . LYS A 1 269 ? -2.089 -12.692 -25.036 1.00 77.44 269 LYS A CA 1
ATOM 2260 C C . LYS A 1 269 ? -2.070 -11.630 -26.128 1.00 77.44 269 LYS A C 1
ATOM 2262 O O . LYS A 1 269 ? -1.271 -10.693 -26.117 1.00 77.44 269 LYS A O 1
ATOM 2267 N N . LYS A 1 270 ? -3.027 -11.753 -27.044 1.00 85.81 270 LYS A N 1
ATOM 2268 C CA . LYS A 1 270 ? -3.288 -10.754 -28.077 1.00 85.81 270 LYS A CA 1
ATOM 2269 C C . LYS A 1 270 ? -4.404 -9.813 -27.645 1.00 85.81 270 LYS A C 1
ATOM 2271 O O . LYS A 1 270 ? -5.294 -10.200 -26.886 1.00 85.81 270 LYS A O 1
ATOM 2276 N N . VAL A 1 271 ? -4.369 -8.588 -28.145 1.00 86.94 271 VAL A N 1
ATOM 2277 C CA . VAL A 1 271 ? -5.368 -7.551 -27.878 1.00 86.94 271 VAL A CA 1
ATOM 2278 C C . VAL A 1 271 ? -5.891 -6.956 -29.176 1.00 86.94 271 VAL A C 1
ATOM 2280 O O . VAL A 1 271 ? -5.176 -6.875 -30.175 1.00 86.94 271 VAL A O 1
ATOM 2283 N N . VAL A 1 27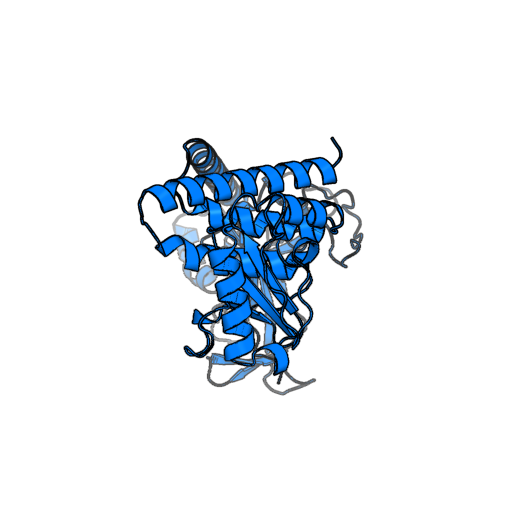2 ? -7.139 -6.507 -29.146 1.00 85.38 272 VAL A N 1
ATOM 2284 C CA . VAL A 1 272 ? -7.751 -5.707 -30.209 1.00 85.38 272 VAL A CA 1
ATOM 2285 C C . VAL A 1 272 ? -7.965 -4.303 -29.673 1.00 85.38 272 VAL A C 1
ATOM 2287 O O . VAL A 1 272 ? -8.612 -4.135 -28.639 1.00 85.38 272 VAL A O 1
ATOM 2290 N N . VAL A 1 273 ? -7.432 -3.303 -30.375 1.00 81.69 273 VAL A N 1
ATOM 2291 C CA . VAL A 1 273 ? -7.576 -1.882 -30.031 1.00 81.69 273 VAL A CA 1
ATOM 2292 C C . VAL A 1 273 ? -8.611 -1.253 -30.963 1.00 81.69 273 VAL A C 1
ATOM 2294 O O . VAL A 1 273 ? -8.434 -1.240 -32.180 1.00 81.69 273 VAL A O 1
ATOM 2297 N N . LYS A 1 274 ? -9.697 -0.727 -30.399 1.00 77.81 274 LYS A N 1
ATOM 2298 C CA . LYS A 1 274 ? -10.766 -0.015 -31.106 1.00 77.81 274 LYS A CA 1
ATOM 2299 C C . LYS A 1 274 ? -10.576 1.494 -30.968 1.00 77.81 274 LYS A C 1
ATOM 2301 O O . LYS A 1 274 ? -10.393 2.017 -29.870 1.00 77.81 274 LYS A O 1
ATOM 2306 N N . ASN A 1 275 ? -10.639 2.204 -32.096 1.00 70.19 275 ASN A N 1
ATOM 2307 C CA . ASN A 1 275 ? -10.622 3.673 -32.170 1.00 70.19 275 ASN A CA 1
ATOM 2308 C C . ASN A 1 275 ? -9.452 4.355 -31.421 1.00 70.19 275 ASN A C 1
ATOM 2310 O O . ASN A 1 275 ? -9.549 5.522 -31.049 1.00 70.19 275 ASN A O 1
ATOM 2314 N N . GLY A 1 276 ? -8.349 3.634 -31.180 1.00 65.81 276 GLY A N 1
ATOM 2315 C CA . GLY A 1 276 ? -7.149 4.157 -30.517 1.00 65.81 276 GLY A CA 1
ATOM 2316 C C . GLY A 1 276 ? -7.300 4.500 -29.028 1.00 65.81 276 GLY A C 1
ATOM 2317 O O . GLY A 1 276 ? -6.435 5.201 -28.502 1.00 65.81 276 GLY A O 1
ATOM 2318 N N . LYS A 1 277 ? -8.370 4.054 -28.353 1.00 64.00 277 LYS A N 1
ATOM 2319 C CA . LYS A 1 277 ? -8.584 4.290 -26.908 1.00 64.00 277 LYS A CA 1
ATOM 2320 C C . LYS A 1 277 ? -9.147 3.082 -26.164 1.00 64.00 277 LYS A C 1
ATOM 2322 O O . LYS A 1 277 ? -8.690 2.798 -25.063 1.00 64.00 277 LYS A O 1
ATOM 2327 N N . ASP A 1 278 ? -10.086 2.361 -26.770 1.00 75.19 278 ASP A N 1
ATOM 2328 C CA . ASP A 1 278 ? -10.670 1.167 -26.160 1.00 75.19 278 ASP A CA 1
ATOM 2329 C C . ASP A 1 278 ? -9.891 -0.070 -26.591 1.00 75.19 278 ASP A C 1
ATOM 2331 O O . ASP A 1 278 ? -9.465 -0.181 -27.741 1.00 75.19 278 ASP A O 1
ATOM 2335 N N . TRP A 1 279 ? -9.720 -1.036 -25.698 1.00 83.56 279 TRP A N 1
ATOM 2336 C CA . TRP A 1 279 ? -9.046 -2.287 -26.027 1.00 83.56 279 TRP A CA 1
ATOM 2337 C C . TRP A 1 279 ? -9.696 -3.465 -25.309 1.00 83.56 279 TRP A C 1
ATOM 2339 O O . TRP A 1 279 ? -10.424 -3.282 -24.340 1.00 83.56 279 TRP A O 1
ATOM 2349 N N . ARG A 1 280 ? -9.468 -4.683 -25.802 1.00 85.25 280 ARG A N 1
ATOM 2350 C CA . ARG A 1 280 ? -9.820 -5.928 -25.103 1.00 85.25 280 ARG A CA 1
ATOM 2351 C C . ARG A 1 280 ? -8.863 -7.045 -25.477 1.00 85.25 280 ARG A C 1
ATOM 2353 O O . ARG A 1 280 ? -8.234 -6.983 -26.534 1.00 85.25 280 ARG A O 1
ATOM 2360 N N . PHE A 1 281 ? -8.809 -8.093 -24.662 1.00 86.06 281 PHE A N 1
ATOM 2361 C CA . PHE A 1 281 ? -8.170 -9.332 -25.088 1.00 86.06 281 PHE A CA 1
ATOM 2362 C C . PHE A 1 281 ? -8.897 -9.903 -26.313 1.00 86.06 281 PHE A C 1
ATOM 2364 O O . PHE A 1 281 ? -10.128 -9.856 -26.427 1.00 86.06 281 PHE A O 1
ATOM 2371 N N . ALA A 1 282 ? -8.102 -10.368 -27.266 1.00 83.75 282 ALA A N 1
ATOM 2372 C CA . ALA A 1 282 ? -8.585 -10.990 -28.481 1.00 83.75 282 ALA A CA 1
ATOM 2373 C C . ALA A 1 282 ? -9.168 -12.369 -28.167 1.00 83.75 282 ALA A C 1
ATOM 2375 O O . ALA A 1 282 ? -8.656 -13.087 -27.303 1.00 83.75 282 ALA A O 1
ATOM 2376 N N . LEU A 1 283 ? -10.211 -12.747 -28.900 1.00 80.62 283 LEU A N 1
ATOM 2377 C CA . LEU A 1 283 ? -10.627 -14.145 -28.953 1.00 80.62 283 LEU A CA 1
ATOM 2378 C C . LEU A 1 283 ? -9.610 -14.934 -29.796 1.00 80.62 283 LEU A C 1
ATOM 2380 O O . LEU A 1 283 ? -8.856 -14.354 -30.585 1.00 80.62 283 LEU A O 1
ATOM 2384 N N . ASN A 1 284 ? -9.548 -16.255 -29.611 1.00 76.25 284 ASN A N 1
ATOM 2385 C CA . ASN A 1 284 ? -8.577 -17.097 -30.314 1.00 76.25 284 ASN A CA 1
ATOM 2386 C C . ASN A 1 284 ? -8.637 -16.860 -31.833 1.00 76.25 284 ASN A C 1
ATOM 2388 O O . ASN A 1 284 ? -9.695 -16.988 -32.442 1.00 76.25 284 ASN A O 1
ATOM 2392 N N . ASN A 1 285 ? -7.481 -16.546 -32.427 1.00 73.75 285 ASN A N 1
ATOM 2393 C CA . ASN A 1 285 ? -7.291 -16.288 -33.862 1.00 73.75 285 ASN A CA 1
ATOM 2394 C C . ASN A 1 285 ? -8.092 -15.112 -34.447 1.00 73.75 285 ASN A C 1
ATOM 2396 O O . ASN A 1 285 ? -8.347 -15.082 -35.647 1.00 73.75 285 ASN A O 1
ATOM 2400 N N . GLU A 1 286 ? -8.449 -14.122 -33.629 1.00 82.88 286 GLU A N 1
ATOM 2401 C CA . GLU A 1 286 ? -9.082 -12.902 -34.123 1.00 82.88 286 GLU A CA 1
ATOM 2402 C C . GLU A 1 286 ? -8.153 -12.114 -35.067 1.00 82.88 286 GLU A C 1
ATOM 2404 O O . GLU A 1 286 ? -7.003 -11.800 -34.737 1.00 82.88 286 GLU A O 1
ATOM 2409 N N . GLU A 1 287 ? -8.655 -11.811 -36.265 1.00 78.94 287 GLU A N 1
ATOM 2410 C CA . GLU A 1 287 ? -7.912 -11.106 -37.307 1.00 78.94 287 GLU A CA 1
ATOM 2411 C C . GLU A 1 287 ? -7.617 -9.655 -36.889 1.00 78.94 287 GLU A C 1
ATOM 2413 O O . GLU A 1 287 ? -8.464 -8.961 -36.328 1.00 78.94 287 GLU A O 1
ATOM 2418 N N . GLY A 1 288 ? -6.384 -9.197 -37.121 1.00 80.88 288 GLY A N 1
ATOM 2419 C CA . GLY A 1 288 ? -5.927 -7.865 -36.702 1.00 80.88 288 GLY A CA 1
ATOM 2420 C C . GLY A 1 288 ? -5.536 -7.743 -35.222 1.00 80.88 288 GLY A C 1
ATOM 2421 O O . GLY A 1 288 ? -5.137 -6.660 -34.792 1.00 80.88 288 GLY A O 1
ATOM 2422 N N . ALA A 1 289 ? -5.598 -8.828 -34.442 1.00 85.75 289 ALA A N 1
ATOM 2423 C CA . ALA A 1 289 ? -5.154 -8.823 -33.053 1.00 85.75 289 ALA A CA 1
ATOM 2424 C C . ALA A 1 289 ? -3.627 -8.654 -32.931 1.00 85.75 289 ALA A C 1
ATOM 2426 O O . ALA A 1 289 ? -2.842 -9.298 -33.632 1.00 85.75 289 ALA A O 1
ATOM 2427 N N . LEU A 1 290 ? -3.204 -7.803 -31.998 1.00 85.25 290 LEU A N 1
ATOM 2428 C CA . LEU A 1 290 ? -1.809 -7.424 -31.781 1.00 85.25 290 LEU A CA 1
ATOM 2429 C C . LEU A 1 290 ? -1.247 -8.117 -30.541 1.00 85.25 290 LEU A C 1
ATOM 2431 O O . LEU A 1 290 ? -1.947 -8.252 -29.541 1.00 85.25 290 LEU A O 1
ATOM 2435 N N . ASN A 1 291 ? 0.024 -8.522 -30.581 1.00 86.38 291 ASN A N 1
ATOM 2436 C CA . ASN A 1 291 ? 0.702 -9.063 -29.402 1.00 86.38 291 ASN A CA 1
ATOM 2437 C C . ASN A 1 291 ? 0.837 -7.969 -28.337 1.00 86.38 291 ASN A C 1
ATOM 2439 O O . ASN A 1 291 ? 1.340 -6.878 -28.623 1.00 86.38 291 ASN A O 1
ATOM 2443 N N . CYS A 1 292 ? 0.376 -8.275 -27.129 1.00 88.12 292 CYS A N 1
ATOM 2444 C CA . CYS A 1 292 ? 0.510 -7.401 -25.978 1.00 88.12 292 CYS A CA 1
ATOM 2445 C C . CYS A 1 292 ? 1.796 -7.730 -25.216 1.00 88.12 292 CYS A C 1
ATOM 2447 O O . CYS A 1 292 ? 2.271 -8.862 -25.218 1.00 88.12 292 CYS A O 1
ATOM 2449 N N . CYS A 1 293 ? 2.334 -6.743 -24.522 1.00 90.31 293 CYS A N 1
ATOM 2450 C CA . CYS A 1 293 ? 3.381 -6.898 -23.526 1.00 90.31 293 CYS A CA 1
ATOM 2451 C C . CYS A 1 293 ? 2.836 -6.471 -22.161 1.00 90.31 293 CYS A C 1
ATOM 2453 O O . CYS A 1 293 ? 1.860 -5.716 -22.085 1.00 90.31 293 CYS A O 1
ATOM 2455 N N . LEU A 1 294 ? 3.466 -6.967 -21.103 1.00 89.69 294 LEU A N 1
ATOM 2456 C CA . LEU A 1 294 ? 3.251 -6.520 -19.734 1.00 89.69 294 LEU A CA 1
ATOM 2457 C C . LEU A 1 294 ? 4.452 -5.675 -19.315 1.00 89.69 294 LEU A C 1
ATOM 2459 O O . LEU A 1 294 ? 5.585 -6.145 -19.373 1.00 89.69 294 LEU A O 1
ATOM 2463 N N . PHE A 1 295 ? 4.207 -4.436 -18.916 1.00 91.56 295 PHE A N 1
ATOM 2464 C CA . PHE A 1 295 ? 5.211 -3.519 -18.398 1.00 91.56 295 PHE A CA 1
ATOM 2465 C C . PHE A 1 295 ? 5.135 -3.504 -16.873 1.00 91.56 295 PHE A C 1
ATOM 2467 O O . PHE A 1 295 ? 4.062 -3.296 -16.308 1.00 91.56 295 PHE A O 1
ATOM 2474 N N . LEU A 1 296 ? 6.266 -3.731 -16.212 1.00 91.31 296 LEU A N 1
ATOM 2475 C CA . LEU A 1 296 ? 6.377 -3.826 -14.757 1.00 91.31 296 LEU A CA 1
ATOM 2476 C C . LEU A 1 296 ? 7.177 -2.633 -14.234 1.00 91.31 296 LEU A C 1
ATOM 2478 O O . LEU A 1 296 ? 8.324 -2.430 -14.638 1.00 91.31 296 LEU A O 1
ATOM 2482 N N . ARG A 1 297 ? 6.588 -1.831 -13.343 1.00 90.69 297 ARG A N 1
ATOM 2483 C CA . ARG A 1 297 ? 7.223 -0.618 -12.799 1.00 90.69 297 ARG A CA 1
ATOM 2484 C C . ARG A 1 297 ? 7.806 -0.877 -11.422 1.00 90.69 297 ARG A C 1
ATOM 2486 O O . ARG A 1 297 ? 7.075 -1.034 -10.449 1.00 90.69 297 ARG A O 1
ATOM 2493 N N . LEU A 1 298 ? 9.133 -0.907 -11.345 1.00 92.62 298 LEU A N 1
ATOM 2494 C CA . LEU A 1 298 ? 9.892 -1.088 -10.111 1.00 92.62 298 LEU A CA 1
ATOM 2495 C C . LEU A 1 298 ? 10.312 0.281 -9.564 1.00 92.62 298 LEU A C 1
ATOM 2497 O O . LEU A 1 298 ? 11.168 0.932 -10.174 1.00 92.62 298 LEU A O 1
ATOM 2501 N N . PRO A 1 299 ? 9.731 0.767 -8.456 1.00 90.12 299 PRO A N 1
ATOM 2502 C CA . PRO A 1 299 ? 10.136 2.043 -7.877 1.00 90.12 299 PRO A CA 1
ATOM 2503 C C . PRO A 1 299 ? 11.529 1.956 -7.257 1.00 90.12 299 PRO A C 1
ATOM 2505 O O . PRO A 1 299 ? 11.886 0.958 -6.632 1.00 90.12 299 PRO A O 1
ATOM 2508 N N . TYR A 1 300 ? 12.300 3.044 -7.352 1.00 89.25 300 TYR A N 1
ATOM 2509 C CA . TYR A 1 300 ? 13.604 3.161 -6.683 1.00 89.25 300 TYR A CA 1
ATOM 2510 C C . TYR A 1 300 ? 13.504 2.943 -5.172 1.00 89.25 300 TYR A C 1
ATOM 2512 O O . TYR A 1 300 ? 14.472 2.536 -4.542 1.00 89.25 300 TYR A O 1
ATOM 2520 N N . GLU A 1 301 ? 12.339 3.237 -4.595 1.00 85.75 301 GLU A N 1
ATOM 2521 C CA . GLU A 1 301 ? 12.038 3.034 -3.182 1.00 85.75 301 GLU A CA 1
ATOM 2522 C C . GLU A 1 301 ? 12.150 1.571 -2.741 1.00 85.75 301 GLU A C 1
ATOM 2524 O O . GLU A 1 301 ? 12.526 1.328 -1.597 1.00 85.75 301 GLU A O 1
ATOM 2529 N N . ASN A 1 302 ? 11.878 0.628 -3.645 1.00 88.38 302 ASN A N 1
ATOM 2530 C CA . ASN A 1 302 ? 11.935 -0.805 -3.359 1.00 88.38 302 ASN A CA 1
ATOM 2531 C C . ASN A 1 302 ? 13.298 -1.413 -3.687 1.00 88.38 302 ASN A C 1
ATOM 2533 O O . ASN A 1 302 ? 13.524 -2.582 -3.394 1.00 88.38 302 ASN A O 1
ATOM 2537 N N . ILE A 1 303 ? 14.202 -0.650 -4.306 1.00 92.31 303 ILE A N 1
ATOM 2538 C CA . ILE A 1 303 ? 15.539 -1.121 -4.655 1.00 92.31 303 ILE A CA 1
ATOM 2539 C C . ILE A 1 303 ? 16.466 -0.912 -3.461 1.00 92.31 303 ILE A C 1
ATOM 2541 O O . ILE A 1 303 ? 16.744 0.217 -3.048 1.00 92.31 303 ILE A O 1
ATOM 2545 N N . VAL A 1 304 ? 16.986 -2.019 -2.944 1.00 90.88 304 VAL A N 1
ATOM 2546 C CA . VAL A 1 304 ? 17.936 -2.035 -1.832 1.00 90.88 304 VAL A CA 1
ATOM 2547 C C . VAL A 1 304 ? 19.354 -1.842 -2.351 1.00 90.88 304 VAL A C 1
ATOM 2549 O O . VAL A 1 304 ? 20.083 -0.986 -1.848 1.00 90.88 304 VAL A O 1
ATOM 2552 N N . GLU A 1 305 ? 19.734 -2.598 -3.382 1.00 92.81 305 GLU A N 1
ATOM 2553 C CA . GLU A 1 305 ? 21.089 -2.588 -3.931 1.00 92.81 305 GLU A CA 1
ATOM 2554 C C . GLU A 1 305 ? 21.122 -2.983 -5.417 1.00 92.81 305 GLU A C 1
ATOM 2556 O O . GLU A 1 305 ? 20.268 -3.722 -5.899 1.00 92.81 305 GLU A O 1
ATOM 2561 N N . LEU A 1 306 ? 22.125 -2.466 -6.137 1.00 94.44 306 LEU A N 1
ATOM 2562 C CA . LEU A 1 306 ? 22.514 -2.897 -7.480 1.00 94.44 306 LEU A CA 1
ATOM 2563 C C . LEU A 1 306 ? 23.907 -3.532 -7.409 1.00 94.44 306 LEU A C 1
ATOM 2565 O O . LEU A 1 306 ? 24.903 -2.831 -7.184 1.00 94.44 306 LEU A O 1
ATOM 2569 N N . GLU A 1 307 ? 23.969 -4.831 -7.646 1.00 92.88 307 GLU A N 1
ATOM 2570 C CA . GLU A 1 307 ? 25.189 -5.621 -7.745 1.00 92.88 307 GLU A CA 1
ATOM 2571 C C . GLU A 1 307 ? 25.563 -5.808 -9.218 1.00 92.88 307 GLU A C 1
ATOM 2573 O O . GLU A 1 307 ? 24.757 -6.248 -10.037 1.00 92.88 307 GLU A O 1
ATOM 2578 N N . MET A 1 308 ? 26.792 -5.419 -9.561 1.00 91.56 308 MET A N 1
ATOM 2579 C CA . MET A 1 308 ? 27.307 -5.506 -10.931 1.00 91.56 308 MET A CA 1
ATOM 2580 C C . MET A 1 308 ? 28.120 -6.775 -11.175 1.00 91.56 308 MET A C 1
ATOM 2582 O O . MET A 1 308 ? 28.438 -7.056 -12.327 1.00 91.56 308 MET A O 1
ATOM 2586 N N . GLU A 1 309 ? 28.481 -7.507 -10.118 1.00 81.38 309 GLU A N 1
ATOM 2587 C CA . GLU A 1 309 ? 29.098 -8.820 -10.261 1.00 81.38 309 GLU A CA 1
ATOM 2588 C C . GLU A 1 309 ? 28.063 -9.758 -10.870 1.00 81.38 309 GLU A C 1
ATOM 2590 O O . GLU A 1 309 ? 26.992 -9.996 -10.313 1.00 81.38 309 GLU A O 1
ATOM 2595 N N . THR A 1 310 ? 28.357 -10.211 -12.081 1.00 77.06 310 THR A N 1
ATOM 2596 C CA . THR A 1 310 ? 27.508 -11.149 -12.792 1.00 77.06 310 THR A CA 1
ATOM 2597 C C . THR A 1 310 ? 27.991 -12.551 -12.476 1.00 77.06 310 THR A C 1
ATOM 2599 O O . THR A 1 310 ? 29.179 -12.830 -12.631 1.00 77.06 310 THR A O 1
ATOM 2602 N N . ASP A 1 311 ? 27.090 -13.431 -12.064 1.00 70.75 311 ASP A N 1
ATOM 2603 C CA . ASP A 1 311 ? 27.420 -14.845 -11.930 1.00 70.75 311 ASP A CA 1
ATOM 2604 C C . ASP A 1 311 ? 27.564 -15.546 -13.291 1.00 70.75 311 ASP A C 1
ATOM 2606 O O . ASP A 1 311 ? 27.179 -15.030 -14.349 1.00 70.75 311 ASP A O 1
ATOM 2610 N N . ASP A 1 312 ? 28.087 -16.770 -13.232 1.00 69.69 312 ASP A N 1
ATOM 2611 C CA . ASP A 1 312 ? 28.242 -17.662 -14.382 1.00 69.69 312 ASP A CA 1
ATOM 2612 C C . ASP A 1 312 ? 26.897 -18.161 -14.950 1.00 69.69 312 ASP A C 1
ATOM 2614 O O . ASP A 1 312 ? 26.876 -18.794 -16.005 1.00 69.69 312 ASP A O 1
ATOM 2618 N N . TYR A 1 313 ? 25.771 -17.917 -14.267 1.00 69.00 313 TYR A N 1
ATOM 2619 C CA . TYR A 1 313 ? 24.474 -18.489 -14.625 1.00 69.00 313 TYR A CA 1
ATOM 2620 C C . TYR A 1 313 ? 23.707 -17.614 -15.617 1.00 69.00 313 TYR A C 1
ATOM 2622 O O . TYR A 1 313 ? 23.320 -18.081 -16.688 1.00 69.00 313 TYR A O 1
ATOM 2630 N N . ASN A 1 314 ? 23.488 -16.343 -15.278 1.00 67.06 314 ASN A N 1
ATOM 2631 C CA . ASN A 1 314 ? 22.706 -15.430 -16.112 1.00 67.06 314 ASN A CA 1
ATOM 2632 C C . ASN A 1 314 ? 23.541 -14.303 -16.725 1.00 67.06 314 ASN A C 1
ATOM 2634 O O . ASN A 1 314 ? 23.049 -13.659 -17.646 1.00 67.06 314 ASN A O 1
ATOM 2638 N N . SER A 1 315 ? 24.775 -14.058 -16.266 1.00 82.06 315 SER A N 1
ATOM 2639 C CA . SER A 1 315 ? 25.669 -13.007 -16.790 1.00 82.06 315 SER A CA 1
ATOM 2640 C C . SER A 1 315 ? 25.054 -11.589 -16.846 1.00 82.06 315 SER A C 1
ATOM 2642 O O . SER A 1 315 ? 25.527 -10.732 -17.594 1.00 82.06 315 SER A O 1
ATOM 2644 N N . TYR A 1 316 ? 24.003 -11.318 -16.061 1.00 90.38 316 TYR A N 1
ATOM 2645 C CA . TYR A 1 316 ? 23.366 -10.002 -15.942 1.00 90.38 316 TYR A CA 1
ATOM 2646 C C . TYR A 1 316 ? 23.518 -9.452 -14.521 1.00 90.38 316 TYR A C 1
ATOM 2648 O O . TYR A 1 316 ? 23.504 -10.234 -13.568 1.00 90.38 316 TYR A O 1
ATOM 2656 N N . PRO A 1 317 ? 23.616 -8.120 -14.358 1.00 94.00 317 PRO A N 1
ATOM 2657 C CA . PRO A 1 317 ? 23.612 -7.494 -13.043 1.00 94.00 317 PRO A CA 1
ATOM 2658 C C . PRO A 1 317 ? 22.341 -7.819 -12.255 1.00 94.00 317 PRO A C 1
ATOM 2660 O O . PRO A 1 317 ? 21.266 -8.042 -12.829 1.00 94.00 317 PRO A O 1
ATOM 2663 N N . THR A 1 318 ? 22.463 -7.771 -10.934 1.00 93.44 318 THR A N 1
ATOM 2664 C CA . THR A 1 318 ? 21.381 -8.084 -10.002 1.00 93.44 318 THR A CA 1
ATOM 2665 C C . THR A 1 318 ? 20.903 -6.829 -9.286 1.00 93.44 318 THR A C 1
ATOM 2667 O O . THR A 1 318 ? 21.689 -6.075 -8.717 1.00 93.44 318 THR A O 1
ATOM 2670 N N . ILE A 1 319 ? 19.590 -6.620 -9.269 1.00 94.62 319 ILE A N 1
ATOM 2671 C CA . ILE A 1 319 ? 18.929 -5.670 -8.381 1.00 94.62 319 ILE A CA 1
ATOM 2672 C C . ILE A 1 319 ? 18.285 -6.451 -7.240 1.00 94.62 319 ILE A C 1
ATOM 2674 O O . ILE A 1 319 ? 17.410 -7.291 -7.465 1.00 94.62 319 ILE A O 1
ATOM 2678 N N . PHE A 1 320 ? 18.685 -6.123 -6.014 1.00 92.75 320 PHE A N 1
ATOM 2679 C CA . PHE A 1 320 ? 18.034 -6.608 -4.806 1.00 92.75 320 PHE A CA 1
ATOM 2680 C C . PHE A 1 320 ? 16.887 -5.688 -4.406 1.00 92.75 320 PHE A C 1
ATOM 2682 O O . PHE A 1 320 ? 17.052 -4.464 -4.364 1.00 92.75 320 PHE A O 1
ATOM 2689 N N . VAL A 1 321 ? 15.732 -6.277 -4.098 1.00 91.25 321 VAL A N 1
ATOM 2690 C CA . VAL A 1 321 ? 14.490 -5.550 -3.817 1.00 91.25 321 VAL A CA 1
ATOM 2691 C C . VAL A 1 321 ? 13.808 -6.005 -2.527 1.00 91.25 321 VAL A C 1
ATOM 2693 O O . VAL A 1 321 ? 13.923 -7.162 -2.119 1.00 91.25 321 VAL A O 1
ATOM 2696 N N . GLU A 1 322 ? 13.060 -5.090 -1.911 1.00 84.50 322 GLU A N 1
ATOM 2697 C CA . GLU A 1 322 ? 12.070 -5.381 -0.867 1.00 84.50 322 GLU A CA 1
ATOM 2698 C C . GLU A 1 322 ? 10.673 -5.534 -1.488 1.00 84.50 322 GLU A C 1
ATOM 2700 O O . GLU A 1 322 ? 10.305 -4.803 -2.411 1.00 84.50 322 GLU A O 1
ATOM 2705 N N . TYR A 1 323 ? 9.881 -6.484 -0.985 1.00 70.31 323 TYR A N 1
ATOM 2706 C CA . TYR A 1 323 ? 8.530 -6.747 -1.483 1.00 70.31 323 TYR A CA 1
ATOM 2707 C C . TYR A 1 323 ? 7.540 -5.905 -0.674 1.00 70.31 323 TYR A C 1
ATOM 2709 O O . TYR A 1 323 ? 7.462 -6.016 0.552 1.00 70.31 323 TYR A O 1
ATOM 2717 N N . LEU A 1 324 ? 6.772 -5.046 -1.345 1.00 54.69 324 LEU A N 1
ATOM 2718 C CA . LEU A 1 324 ? 5.722 -4.276 -0.684 1.00 54.69 324 LEU A CA 1
ATOM 2719 C C . LEU A 1 324 ? 4.520 -5.206 -0.458 1.00 54.69 324 LEU A C 1
ATOM 2721 O O . LEU A 1 324 ? 3.785 -5.512 -1.389 1.00 54.69 324 LEU A O 1
ATOM 2725 N N . ASN A 1 325 ? 4.297 -5.626 0.789 1.00 46.12 325 ASN A N 1
ATOM 2726 C CA . ASN A 1 325 ? 3.146 -6.438 1.228 1.00 46.12 325 ASN A CA 1
ATOM 2727 C C . ASN A 1 325 ? 3.106 -7.903 0.730 1.00 46.12 325 ASN A C 1
ATOM 2729 O O . ASN A 1 325 ? 2.026 -8.419 0.462 1.00 46.12 325 ASN A O 1
ATOM 2733 N N . ASP A 1 326 ? 4.251 -8.587 0.661 1.00 52.81 326 ASP A N 1
ATOM 2734 C CA . ASP A 1 326 ? 4.372 -10.041 0.409 1.00 52.81 326 ASP A CA 1
ATOM 2735 C C . ASP A 1 326 ? 3.876 -10.567 -0.957 1.00 52.81 326 ASP A C 1
ATOM 2737 O O . ASP A 1 326 ? 3.792 -11.788 -1.117 1.00 52.81 326 ASP A O 1
ATOM 2741 N N . ASP A 1 327 ? 3.558 -9.703 -1.932 1.00 65.81 327 ASP A N 1
ATOM 2742 C CA . ASP A 1 327 ? 3.016 -10.144 -3.232 1.00 65.81 327 ASP A CA 1
ATOM 2743 C C . ASP A 1 327 ? 3.879 -9.739 -4.449 1.00 65.81 327 ASP A C 1
ATOM 2745 O O . ASP A 1 327 ? 3.948 -10.498 -5.412 1.00 65.81 327 ASP A O 1
ATOM 2749 N N . SER A 1 328 ? 4.568 -8.583 -4.441 1.00 77.31 328 SER A N 1
ATOM 2750 C CA . SER A 1 328 ? 5.399 -8.133 -5.578 1.00 77.31 328 SER A CA 1
ATOM 2751 C C . SER A 1 328 ? 6.285 -6.918 -5.235 1.00 77.31 328 SER A C 1
ATOM 2753 O O . SER A 1 328 ? 5.893 -6.089 -4.407 1.00 77.31 328 SER A O 1
ATOM 2755 N N . PRO A 1 329 ? 7.465 -6.748 -5.868 1.00 83.69 329 PRO A N 1
ATOM 2756 C CA . PRO A 1 329 ? 8.265 -5.526 -5.756 1.00 83.69 329 PRO A CA 1
ATOM 2757 C C . PRO A 1 329 ? 7.806 -4.398 -6.702 1.00 83.69 329 PRO A C 1
ATOM 2759 O O . PRO A 1 329 ? 8.336 -3.288 -6.618 1.00 83.69 329 PRO A O 1
ATOM 2762 N N . PHE A 1 330 ? 6.857 -4.648 -7.611 1.00 85.94 330 PHE A N 1
ATOM 2763 C CA . PHE A 1 330 ? 6.386 -3.666 -8.594 1.00 85.94 330 PHE A CA 1
ATOM 2764 C C . PHE A 1 330 ? 5.217 -2.835 -8.049 1.00 85.94 330 PHE A C 1
ATOM 2766 O O . PHE A 1 330 ? 4.304 -3.370 -7.426 1.00 85.94 330 PHE A O 1
ATOM 2773 N N . GLU A 1 331 ? 5.217 -1.523 -8.308 1.00 80.06 331 GLU A N 1
ATOM 2774 C CA . GLU A 1 331 ? 4.111 -0.635 -7.903 1.00 80.06 331 GLU A CA 1
ATOM 2775 C C . GLU A 1 331 ? 2.952 -0.629 -8.904 1.00 80.06 331 GLU A C 1
ATOM 2777 O O . GLU A 1 331 ? 1.836 -0.233 -8.569 1.00 80.06 331 GLU A O 1
ATOM 2782 N N . GLN A 1 332 ? 3.217 -1.047 -10.144 1.00 82.81 332 GLN A N 1
ATOM 2783 C CA . GLN A 1 332 ? 2.228 -1.066 -11.207 1.00 82.81 332 GLN A CA 1
ATOM 2784 C C . GLN A 1 332 ? 2.575 -2.108 -12.272 1.00 82.81 332 GLN A C 1
ATOM 2786 O O . GLN A 1 332 ? 3.732 -2.238 -12.681 1.00 82.81 332 GLN A O 1
ATOM 2791 N N . GLU A 1 333 ? 1.537 -2.770 -12.774 1.00 86.44 333 GLU A N 1
ATOM 2792 C CA . GLU A 1 333 ? 1.573 -3.611 -13.965 1.00 86.44 333 GLU A CA 1
ATOM 2793 C C . GLU A 1 333 ? 0.716 -2.958 -15.055 1.00 86.44 333 GLU A C 1
ATOM 2795 O O . GLU A 1 333 ? -0.450 -2.625 -14.827 1.00 86.44 333 GLU A O 1
ATOM 2800 N N . VAL A 1 334 ? 1.288 -2.727 -16.235 1.00 85.75 334 VAL A N 1
ATOM 2801 C CA . VAL A 1 334 ? 0.630 -1.999 -17.327 1.00 85.75 334 VAL A CA 1
ATOM 2802 C C . VAL A 1 334 ? 0.673 -2.840 -18.591 1.00 85.75 334 VAL A C 1
ATOM 2804 O O . VAL A 1 334 ? 1.739 -3.241 -19.044 1.00 85.75 334 VAL A O 1
ATOM 2807 N N . TYR A 1 335 ? -0.477 -3.096 -19.203 1.00 86.94 335 TYR A N 1
ATOM 2808 C CA . TYR A 1 335 ? -0.512 -3.752 -20.507 1.00 86.94 335 TYR A CA 1
ATOM 2809 C C . TYR A 1 335 ? -0.149 -2.746 -21.598 1.00 86.94 335 TYR A C 1
ATOM 2811 O O . TYR A 1 335 ? -0.468 -1.566 -21.501 1.00 86.94 335 TYR A O 1
ATOM 2819 N N . GLY A 1 336 ? 0.520 -3.176 -22.661 1.00 88.94 336 GLY A N 1
ATOM 2820 C CA . GLY A 1 336 ? 0.893 -2.250 -23.724 1.00 88.94 336 GLY A CA 1
ATOM 2821 C C . GLY A 1 336 ? 1.343 -2.919 -25.007 1.00 88.94 336 GLY A C 1
ATOM 2822 O O . GLY A 1 336 ? 1.667 -4.102 -25.045 1.00 88.94 336 GLY A O 1
ATOM 2823 N N . LEU A 1 337 ? 1.387 -2.136 -26.076 1.00 88.88 337 LEU A N 1
ATOM 2824 C CA . LEU A 1 337 ? 1.998 -2.517 -27.339 1.00 88.88 337 LEU A CA 1
ATOM 2825 C C . LEU A 1 337 ? 3.407 -1.928 -27.391 1.00 88.88 337 LEU A C 1
ATOM 2827 O O . LEU A 1 337 ? 3.562 -0.707 -27.404 1.00 88.88 337 LEU A O 1
ATOM 2831 N N . ILE A 1 338 ? 4.420 -2.793 -27.442 1.00 89.00 338 ILE A N 1
ATOM 2832 C CA . ILE A 1 338 ? 5.832 -2.388 -27.426 1.00 89.00 338 ILE A CA 1
ATOM 2833 C C . ILE A 1 338 ? 6.196 -1.494 -28.618 1.00 89.00 338 ILE A C 1
ATOM 2835 O O . ILE A 1 338 ? 5.782 -1.745 -29.756 1.00 89.00 338 ILE A O 1
ATOM 2839 N N . GLY A 1 339 ? 6.939 -0.422 -28.362 1.00 88.56 339 GLY A N 1
ATOM 2840 C CA . GLY A 1 339 ? 7.469 0.435 -29.411 1.00 88.56 339 GLY A CA 1
ATOM 2841 C C . GLY A 1 339 ? 8.515 -0.282 -30.264 1.00 88.56 339 GLY A C 1
ATOM 2842 O O . GLY A 1 339 ? 9.083 -1.292 -29.854 1.00 88.56 339 GLY A O 1
ATOM 2843 N N . PHE A 1 340 ? 8.725 0.208 -31.481 1.00 88.12 340 PHE A N 1
ATOM 2844 C CA . PHE A 1 340 ? 9.823 -0.231 -32.337 1.00 88.12 340 PHE A CA 1
ATOM 2845 C C . PHE A 1 340 ? 10.231 0.877 -33.309 1.00 88.12 340 PHE A C 1
ATOM 2847 O O . PHE A 1 340 ? 9.381 1.582 -33.875 1.00 88.12 340 PHE A O 1
ATOM 2854 N N . TYR A 1 341 ? 11.534 0.998 -33.536 1.00 86.44 341 TYR A N 1
ATOM 2855 C CA . TYR A 1 341 ? 12.117 1.761 -34.625 1.00 86.44 341 TYR A CA 1
ATOM 2856 C C . TYR A 1 341 ? 12.185 0.881 -35.883 1.00 86.44 341 TYR A C 1
ATOM 2858 O O . TYR A 1 341 ? 12.073 -0.343 -35.805 1.00 86.44 341 TYR A O 1
ATOM 2866 N N . LYS A 1 342 ? 12.254 1.509 -37.066 1.00 71.88 342 LYS A N 1
ATOM 2867 C CA . LYS A 1 342 ? 12.069 0.890 -38.399 1.00 71.88 342 LYS A CA 1
ATOM 2868 C C . LYS A 1 342 ? 12.630 -0.545 -38.486 1.00 71.88 342 LYS A C 1
ATOM 2870 O O . LYS A 1 342 ? 13.833 -0.734 -38.623 1.00 71.88 342 LYS A O 1
ATOM 2875 N N . ARG A 1 343 ? 11.752 -1.557 -38.475 1.00 61.91 343 ARG A N 1
ATOM 2876 C CA . ARG A 1 343 ? 12.122 -2.949 -38.793 1.00 61.91 343 ARG A CA 1
ATOM 2877 C C . ARG A 1 343 ? 12.157 -3.121 -40.311 1.00 61.91 343 ARG A C 1
ATOM 2879 O O . ARG A 1 343 ? 11.341 -2.513 -41.000 1.00 61.91 343 ARG A O 1
ATOM 2886 N N . GLU A 1 344 ? 13.055 -3.969 -40.817 1.00 55.41 344 GLU A N 1
ATOM 2887 C CA . GLU A 1 344 ? 13.419 -4.177 -42.241 1.00 55.41 344 GLU A CA 1
ATOM 2888 C C . GLU A 1 344 ? 12.248 -4.348 -43.243 1.00 55.41 344 GLU A C 1
ATOM 2890 O O . GLU A 1 344 ? 12.445 -4.282 -44.453 1.00 55.41 344 GLU A O 1
ATOM 2895 N N . LYS A 1 345 ? 11.005 -4.505 -42.775 1.00 51.59 345 LYS A N 1
ATOM 2896 C CA . LYS A 1 345 ? 9.782 -4.565 -43.586 1.00 51.59 345 LYS A CA 1
ATOM 2897 C C . LYS A 1 345 ? 8.934 -3.293 -43.458 1.00 51.59 345 LYS A C 1
ATOM 2899 O O . LYS A 1 345 ? 7.889 -3.351 -42.827 1.00 51.59 345 LYS A O 1
ATOM 2904 N N . MET A 1 346 ? 9.368 -2.170 -44.044 1.00 52.44 346 MET A N 1
ATOM 2905 C CA . MET A 1 346 ? 8.578 -0.949 -44.360 1.00 52.44 346 MET A CA 1
ATOM 2906 C C . MET A 1 346 ? 7.448 -0.529 -43.380 1.00 52.44 346 MET A C 1
ATOM 2908 O O . MET A 1 346 ? 6.434 0.032 -43.797 1.00 52.44 346 MET A O 1
ATOM 2912 N N . GLN A 1 347 ? 7.580 -0.770 -42.076 1.00 64.44 347 GLN A N 1
ATOM 2913 C CA . GLN A 1 347 ? 6.600 -0.319 -41.091 1.00 64.44 347 GLN A CA 1
ATOM 2914 C C . GLN A 1 347 ? 7.026 1.054 -40.578 1.00 64.44 347 GLN A C 1
ATOM 2916 O O . GLN A 1 347 ? 8.189 1.264 -40.227 1.00 64.44 347 GLN A O 1
ATOM 2921 N N . LYS A 1 348 ? 6.081 2.002 -40.545 1.00 79.44 348 LYS A N 1
ATOM 2922 C CA . LYS A 1 348 ? 6.301 3.285 -39.869 1.00 79.44 348 LYS A CA 1
ATOM 2923 C C . LYS A 1 348 ? 6.649 3.003 -38.399 1.00 79.44 348 LYS A C 1
ATOM 2925 O O . LYS A 1 348 ? 6.019 2.121 -37.810 1.00 79.44 348 LYS A O 1
ATOM 2930 N N . PRO A 1 349 ? 7.631 3.716 -37.820 1.00 85.38 349 PRO A N 1
ATOM 2931 C CA . PRO A 1 349 ? 8.018 3.506 -36.433 1.00 85.38 349 PRO A CA 1
ATOM 2932 C C . PRO A 1 349 ? 6.825 3.775 -35.511 1.00 85.38 349 PRO A C 1
ATOM 2934 O O . PRO A 1 349 ? 5.970 4.621 -35.802 1.00 85.38 349 PRO A O 1
ATOM 2937 N N . ARG A 1 350 ? 6.754 3.030 -34.409 1.00 85.62 350 ARG A N 1
ATOM 2938 C CA . ARG A 1 350 ? 5.642 3.091 -33.456 1.00 85.62 350 ARG A CA 1
ATOM 2939 C C . ARG A 1 350 ? 6.194 3.298 -32.058 1.00 85.62 350 ARG A C 1
ATOM 2941 O O . ARG A 1 350 ? 7.047 2.534 -31.624 1.00 85.62 350 ARG A O 1
ATOM 2948 N N . LYS A 1 351 ? 5.691 4.303 -31.342 1.00 88.19 351 LYS A N 1
ATOM 2949 C CA . LYS A 1 351 ? 6.005 4.485 -29.918 1.00 88.19 351 LYS A CA 1
ATOM 2950 C C . LYS A 1 351 ? 5.278 3.444 -29.079 1.00 88.19 351 LYS A C 1
ATOM 2952 O O . LYS A 1 351 ? 4.207 2.985 -29.478 1.00 88.19 351 LYS A O 1
ATOM 2957 N N . THR A 1 352 ? 5.816 3.119 -27.906 1.00 89.25 352 THR A N 1
ATOM 2958 C CA . THR A 1 352 ? 5.085 2.284 -26.947 1.00 89.25 352 THR A CA 1
ATOM 2959 C C . THR A 1 352 ? 3.726 2.892 -26.653 1.00 89.25 352 THR A C 1
ATOM 2961 O O . THR A 1 352 ? 3.603 4.078 -26.345 1.00 89.25 352 THR A O 1
ATOM 2964 N N . TYR A 1 353 ? 2.699 2.063 -26.781 1.00 87.44 353 TYR A N 1
ATOM 2965 C CA . TYR A 1 353 ? 1.326 2.441 -26.512 1.00 87.44 353 TYR A CA 1
ATOM 2966 C C . TYR A 1 353 ? 0.840 1.662 -25.296 1.00 87.44 353 TYR A C 1
ATOM 2968 O O . TYR A 1 353 ? 0.570 0.464 -25.390 1.00 87.44 353 TYR A O 1
ATOM 2976 N N . TYR A 1 354 ? 0.768 2.342 -24.154 1.00 87.00 354 TYR A N 1
ATOM 2977 C CA . TYR A 1 354 ? 0.250 1.769 -22.918 1.00 87.00 354 TYR A CA 1
ATOM 2978 C C . TYR A 1 354 ? -1.273 1.692 -22.988 1.00 87.00 354 TYR A C 1
ATOM 2980 O O . TYR A 1 354 ? -1.962 2.685 -23.227 1.00 87.00 354 TYR A O 1
ATOM 2988 N N . LEU A 1 355 ? -1.781 0.488 -22.788 1.00 79.38 355 LEU A N 1
ATOM 2989 C CA . LEU A 1 355 ? -3.189 0.177 -22.660 1.00 79.38 355 LEU A CA 1
ATOM 2990 C C . LEU A 1 355 ? -3.561 0.474 -21.198 1.00 79.38 355 LEU A C 1
ATOM 2992 O O . LEU A 1 355 ? -2.860 0.034 -20.290 1.00 79.38 355 LEU A O 1
ATOM 2996 N N . GLY A 1 356 ? -4.592 1.295 -20.968 1.00 67.25 356 GLY A N 1
ATOM 2997 C CA . GLY A 1 356 ? -5.031 1.691 -19.618 1.00 67.25 356 GLY A CA 1
ATOM 2998 C C . GLY A 1 356 ? -5.505 0.512 -18.752 1.00 67.25 356 GLY A C 1
ATOM 2999 O O . GLY A 1 356 ? -5.260 -0.645 -19.082 1.00 67.25 356 GLY A O 1
ATOM 3000 N N . GLU A 1 357 ? -6.210 0.782 -17.649 1.00 55.78 357 GLU A N 1
ATOM 3001 C CA . GLU A 1 357 ? -6.717 -0.282 -16.764 1.00 55.78 357 GLU A CA 1
ATOM 3002 C C . GLU A 1 357 ? -7.510 -1.354 -17.531 1.00 55.78 357 GLU A C 1
ATOM 3004 O O . GLU A 1 357 ? -8.226 -1.058 -18.493 1.00 55.78 357 GLU A O 1
ATOM 3009 N N . VAL A 1 358 ? -7.339 -2.616 -17.115 1.00 52.38 358 VAL A N 1
ATOM 3010 C CA . VAL A 1 358 ? -7.960 -3.786 -17.748 1.00 52.38 358 VAL A CA 1
ATOM 3011 C C . VAL A 1 358 ? -9.474 -3.554 -17.832 1.00 52.38 358 VAL A C 1
ATOM 3013 O O . VAL A 1 358 ? -10.102 -3.347 -16.791 1.00 52.38 358 VAL A O 1
ATOM 3016 N N . PRO A 1 359 ? -10.088 -3.594 -19.030 1.00 40.06 359 PRO A N 1
ATOM 3017 C CA . PRO A 1 359 ? -11.532 -3.490 -19.146 1.00 40.06 359 PRO A CA 1
ATOM 3018 C C . PRO A 1 359 ? -12.160 -4.589 -18.301 1.00 40.06 359 PRO A C 1
ATOM 3020 O O . PRO A 1 359 ? -11.790 -5.760 -18.433 1.00 40.06 359 PRO A O 1
ATOM 3023 N N . SER A 1 360 ? -13.095 -4.207 -17.432 1.00 30.17 360 SER A N 1
ATOM 3024 C CA . SER A 1 360 ? -13.876 -5.141 -16.628 1.00 30.17 360 SER A CA 1
ATOM 3025 C C . SER A 1 360 ? -14.405 -6.226 -17.560 1.00 30.17 360 SER A C 1
ATOM 3027 O O . SER A 1 360 ? -15.107 -5.912 -18.524 1.00 30.17 360 SER A O 1
ATOM 3029 N N . GLN A 1 361 ? -14.031 -7.484 -17.316 1.00 32.91 361 GLN A N 1
ATOM 3030 C CA . GLN A 1 361 ? -14.649 -8.603 -18.016 1.00 32.91 361 GLN A CA 1
ATOM 3031 C C . GLN A 1 361 ? -16.151 -8.523 -17.720 1.00 32.91 361 GLN A C 1
ATOM 3033 O O . GLN A 1 361 ? -16.558 -8.647 -16.566 1.00 32.91 361 GLN A O 1
ATOM 3038 N N . LYS A 1 362 ? -16.943 -8.193 -18.742 1.00 30.84 362 LYS A N 1
ATOM 3039 C CA . LYS A 1 362 ? -18.396 -8.344 -18.713 1.00 30.84 362 LYS A CA 1
ATOM 3040 C C . LYS A 1 362 ? -18.757 -9.772 -19.061 1.00 30.84 362 LYS A C 1
ATOM 3042 O O . LYS A 1 362 ? -18.109 -10.306 -19.991 1.00 30.84 362 LYS A O 1
#